Protein AF-A0A382VSC3-F1 (afdb_monomer)

Mean predicted aligned error: 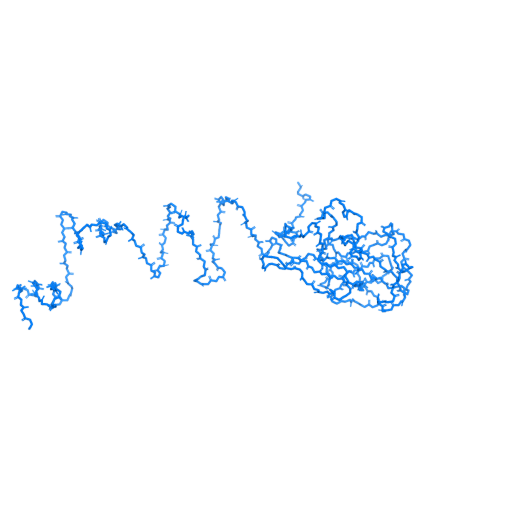9.74 Å

Sequence (283 aa):
TSTLDIQAAEVYTEANLIPTSSLPFSGSSQTGTTYSTVGSNVMKYWYRHRLTKHNIGHDVWFFLNPTGSADGITPQIIQSQQQTNFISNKYAVPSLATANTEDGTPGYNVKVFKSTATNSGSFDNDDVVSTTDYAFDYKTGILQFDQNAPSSNDIVYVTAVQYVGKTLDEGISFTGNTTLISVSSSMIPSADDAFDIGTSTKEWKDLFVDGTANIDTLSLTDAFTYNGVTFNTSGSTNEGLSITGSNFQLKATGSDNLFTLYNNSDEIVFQADDKVIVLGART

Secondary structure (DSSP, 8-state):
-------GGGSBSSGGGS-SSS-S--SGGGTT-EEEETTEEEEEEEEEEEPEEBTT-SSEEE-BSS---TT-B-TTS--TTB---BPPGGGS-GGGTT-BTTSSS--SB-EEEEES-S-GGG--STTBPPTTSEEEETTTTEEEESSSPPPTT-EEEEEEEEE-S-BTTT-----S--------S----SSTT---SSBTTB--S----SS----S----SS-EEETTEEE--SS-SS-S----SS-------SSS--EEEE-TTS-EEEEEETTEEEEEE--

Structure (mmCIF, N/CA/C/O backbone):
data_AF-A0A382VSC3-F1
#
_entry.id   AF-A0A382VSC3-F1
#
loop_
_atom_site.group_PDB
_atom_site.id
_atom_site.type_symbol
_atom_site.label_atom_id
_atom_site.label_alt_id
_atom_site.label_comp_id
_atom_site.label_asym_id
_atom_site.label_entity_id
_atom_site.label_seq_id
_atom_site.pdbx_PDB_ins_code
_atom_site.Cartn_x
_atom_site.Cartn_y
_atom_site.Cartn_z
_atom_site.occupancy
_atom_site.B_iso_or_equiv
_atom_site.auth_seq_id
_atom_site.auth_comp_id
_atom_site.auth_asym_id
_atom_site.auth_atom_id
_atom_site.pdbx_PDB_model_num
ATOM 1 N N . THR A 1 1 ? 4.662 -32.512 -2.744 1.00 61.75 1 THR A N 1
ATOM 2 C CA . THR A 1 1 ? 5.674 -31.553 -3.227 1.00 61.75 1 THR A CA 1
ATOM 3 C C . THR A 1 1 ? 4.978 -30.229 -3.452 1.00 61.75 1 THR A C 1
ATOM 5 O O . THR A 1 1 ? 4.156 -30.152 -4.355 1.00 61.75 1 THR A O 1
ATOM 8 N N . SER A 1 2 ? 5.201 -29.230 -2.593 1.00 63.84 2 SER A N 1
ATOM 9 C CA . SER A 1 2 ? 4.741 -27.873 -2.910 1.00 63.84 2 SER A CA 1
ATOM 10 C C . SER A 1 2 ? 5.659 -27.336 -4.000 1.00 63.84 2 SER A C 1
ATOM 12 O O . SER A 1 2 ? 6.863 -27.243 -3.786 1.00 63.84 2 SER A O 1
ATOM 14 N N . THR A 1 3 ? 5.118 -27.092 -5.187 1.00 77.62 3 THR A N 1
ATOM 15 C CA . THR A 1 3 ? 5.844 -26.489 -6.316 1.00 77.62 3 THR A CA 1
ATOM 16 C C . THR A 1 3 ? 5.571 -24.992 -6.431 1.00 77.62 3 THR A C 1
ATOM 18 O O . THR A 1 3 ? 6.078 -24.356 -7.346 1.00 77.62 3 THR A O 1
ATOM 21 N N . LEU A 1 4 ? 4.757 -24.439 -5.528 1.00 87.00 4 LEU A N 1
ATOM 22 C CA . LEU A 1 4 ? 4.378 -23.036 -5.510 1.00 87.00 4 LEU A CA 1
ATOM 23 C C . LEU A 1 4 ? 4.822 -22.434 -4.176 1.00 87.00 4 LEU A C 1
ATOM 25 O O . LEU A 1 4 ? 4.270 -22.769 -3.127 1.00 87.00 4 LEU A O 1
ATOM 29 N N . ASP A 1 5 ? 5.848 -21.594 -4.241 1.00 86.50 5 ASP A N 1
ATOM 30 C CA . ASP A 1 5 ? 6.251 -20.703 -3.158 1.00 86.50 5 ASP A CA 1
ATOM 31 C C . ASP A 1 5 ? 5.712 -19.307 -3.484 1.00 86.50 5 ASP A C 1
ATOM 33 O O . ASP A 1 5 ? 5.863 -18.836 -4.612 1.00 86.50 5 ASP A O 1
ATOM 37 N N . ILE A 1 6 ? 5.013 -18.695 -2.532 1.00 90.12 6 ILE A N 1
ATOM 38 C CA . ILE A 1 6 ? 4.485 -17.334 -2.648 1.00 90.12 6 ILE A CA 1
ATOM 39 C C . ILE A 1 6 ? 4.876 -16.621 -1.367 1.00 90.12 6 ILE A C 1
ATOM 41 O O . ILE A 1 6 ? 4.324 -16.898 -0.298 1.00 90.12 6 ILE A O 1
ATOM 45 N N . GLN A 1 7 ? 5.820 -15.694 -1.474 1.00 90.38 7 GLN A N 1
ATOM 46 C CA . GLN A 1 7 ? 6.285 -14.940 -0.320 1.00 90.38 7 GLN A CA 1
ATOM 47 C C . GLN A 1 7 ? 5.324 -13.784 -0.021 1.00 90.38 7 GLN A C 1
ATOM 49 O O . GLN A 1 7 ? 4.679 -13.238 -0.919 1.00 90.38 7 GLN A O 1
ATOM 54 N N . ALA A 1 8 ? 5.233 -13.367 1.244 1.00 92.38 8 ALA A N 1
ATOM 55 C CA . ALA A 1 8 ? 4.327 -12.291 1.654 1.00 92.38 8 ALA A CA 1
ATOM 56 C C . ALA A 1 8 ? 4.611 -10.965 0.915 1.00 92.38 8 ALA A C 1
ATOM 58 O O . ALA A 1 8 ? 3.683 -10.290 0.467 1.00 92.38 8 ALA A O 1
ATOM 59 N N . ALA A 1 9 ? 5.886 -10.655 0.666 1.00 90.50 9 ALA A N 1
ATOM 60 C CA . ALA A 1 9 ? 6.316 -9.490 -0.113 1.00 90.50 9 ALA A CA 1
ATOM 61 C C . ALA A 1 9 ? 5.894 -9.536 -1.601 1.00 90.50 9 ALA A C 1
ATOM 63 O O . ALA A 1 9 ? 6.076 -8.572 -2.347 1.00 90.50 9 ALA A O 1
ATOM 64 N N . GLU A 1 10 ? 5.342 -10.654 -2.077 1.00 90.25 10 GLU A N 1
ATOM 65 C CA . GLU A 1 10 ? 4.903 -10.821 -3.462 1.00 90.25 10 GLU A CA 1
ATOM 66 C C . GLU A 1 10 ? 3.391 -10.731 -3.646 1.00 90.25 10 GLU A C 1
ATOM 68 O O . GLU A 1 10 ? 2.925 -10.615 -4.783 1.00 90.25 10 GLU A O 1
ATOM 73 N N . VAL A 1 11 ? 2.636 -10.743 -2.548 1.00 93.25 11 VAL A N 1
ATOM 74 C CA . VAL A 1 11 ? 1.176 -10.684 -2.548 1.00 93.25 11 VAL A CA 1
ATOM 75 C C . VAL A 1 11 ? 0.738 -9.247 -2.314 1.00 93.25 11 VAL A C 1
ATOM 77 O O . VAL A 1 11 ? 0.925 -8.712 -1.229 1.00 93.25 11 VAL A O 1
ATOM 80 N N . TYR A 1 12 ? 0.138 -8.616 -3.320 1.00 94.00 12 TYR A N 1
ATOM 81 C CA . TYR A 1 12 ? -0.370 -7.247 -3.206 1.00 94.00 12 TYR A CA 1
ATOM 82 C C . TYR A 1 12 ? -1.692 -7.228 -2.437 1.00 94.00 12 TYR A C 1
ATOM 84 O O . TYR A 1 12 ? -2.654 -7.877 -2.851 1.00 94.00 12 TYR A O 1
ATOM 92 N N . THR A 1 13 ? -1.759 -6.462 -1.349 1.00 93.38 13 THR A N 1
ATOM 93 C CA . THR A 1 13 ? -2.971 -6.327 -0.520 1.00 93.38 13 THR A CA 1
ATOM 94 C C . THR A 1 13 ? -3.822 -5.117 -0.901 1.00 93.38 13 THR A C 1
ATOM 96 O O . THR A 1 13 ? -4.978 -5.037 -0.499 1.00 93.38 13 THR A O 1
ATOM 99 N N . GLU A 1 14 ? -3.293 -4.223 -1.742 1.00 93.44 14 GLU A N 1
ATOM 100 C CA . GLU A 1 14 ? -3.968 -3.007 -2.217 1.00 93.44 14 GLU A CA 1
ATOM 101 C C . GLU A 1 14 ? -4.104 -2.968 -3.752 1.00 93.44 14 GLU A C 1
ATOM 103 O O . GLU A 1 14 ? -4.328 -1.917 -4.352 1.00 93.44 14 GLU A O 1
ATOM 108 N N . ALA A 1 15 ? -4.008 -4.120 -4.428 1.00 92.69 15 ALA A N 1
ATOM 109 C CA . ALA A 1 15 ? -4.140 -4.199 -5.889 1.00 92.69 15 ALA A CA 1
ATOM 110 C C . ALA A 1 15 ? -5.506 -3.710 -6.407 1.00 92.69 15 ALA A C 1
ATOM 112 O O . ALA A 1 15 ? -5.609 -3.237 -7.536 1.00 92.69 15 ALA A O 1
ATOM 113 N N . ASN A 1 16 ? -6.555 -3.782 -5.583 1.00 91.25 16 ASN A N 1
ATOM 114 C CA . ASN A 1 16 ? -7.885 -3.252 -5.894 1.00 91.25 16 ASN A CA 1
ATOM 115 C C . ASN A 1 16 ? -7.919 -1.717 -6.012 1.00 91.25 16 ASN A C 1
ATOM 117 O O . ASN A 1 16 ? -8.916 -1.173 -6.481 1.00 91.25 16 ASN A O 1
ATOM 121 N N . LEU A 1 17 ? -6.868 -1.024 -5.567 1.00 93.69 17 LEU A N 1
ATOM 122 C CA . LEU A 1 17 ? -6.729 0.425 -5.683 1.00 93.69 17 LEU A CA 1
ATOM 123 C C . LEU A 1 17 ? -6.037 0.856 -6.989 1.00 93.69 17 LEU A C 1
ATOM 125 O O . LEU A 1 17 ? -5.931 2.054 -7.251 1.00 93.69 17 LEU A O 1
ATOM 129 N N . ILE A 1 18 ? -5.564 -0.091 -7.809 1.00 95.06 18 ILE A N 1
ATOM 130 C CA . ILE A 1 18 ? -4.979 0.190 -9.125 1.00 95.06 18 ILE A CA 1
ATOM 131 C C . ILE A 1 18 ? -6.108 0.639 -10.077 1.00 95.06 18 ILE A C 1
ATOM 133 O O . ILE A 1 18 ? -7.047 -0.130 -10.302 1.00 95.06 18 ILE A O 1
ATOM 137 N N . PRO A 1 19 ? -6.050 1.855 -10.658 1.00 95.38 19 PRO A N 1
ATOM 138 C CA . PRO A 1 19 ? -7.037 2.321 -11.625 1.00 95.38 19 PRO A CA 1
ATOM 139 C C . PRO A 1 19 ? -7.120 1.406 -12.847 1.00 95.38 19 PRO A C 1
ATOM 141 O O . PRO A 1 19 ? -6.125 1.127 -13.507 1.00 95.38 19 PRO A O 1
ATOM 144 N N . THR A 1 20 ? -8.328 0.980 -13.198 1.00 95.94 20 THR A N 1
ATOM 145 C CA . THR A 1 20 ? -8.536 0.107 -14.362 1.00 95.94 20 THR A CA 1
ATOM 146 C C . THR A 1 20 ? -8.702 0.892 -15.670 1.00 95.94 20 THR A C 1
ATOM 148 O O . THR A 1 20 ? -8.566 0.331 -16.757 1.00 95.94 20 THR A O 1
ATOM 151 N N . SER A 1 21 ? -8.975 2.198 -15.589 1.00 94.38 21 SER A N 1
ATOM 152 C CA . SER A 1 21 ? -9.138 3.129 -16.713 1.00 94.38 21 SER A CA 1
ATOM 153 C C . SER A 1 21 ? -8.781 4.557 -16.290 1.00 94.38 21 SER A C 1
ATOM 155 O O . SER A 1 21 ? -8.629 4.820 -15.098 1.00 94.38 21 SER A O 1
ATOM 157 N N . SER A 1 22 ? -8.701 5.489 -17.248 1.00 92.88 22 SER A N 1
ATOM 158 C CA . SER A 1 22 ? -8.369 6.902 -16.984 1.00 92.88 22 SER A CA 1
ATOM 159 C C . SER A 1 22 ? -7.067 7.049 -16.190 1.00 92.88 22 SER A C 1
ATOM 161 O O . SER A 1 22 ? -7.025 7.722 -15.159 1.00 92.88 22 SER A O 1
ATOM 163 N N . LEU A 1 23 ? -6.022 6.348 -16.641 1.00 92.44 23 LEU A N 1
ATOM 164 C CA . LEU A 1 23 ? -4.755 6.253 -15.923 1.00 92.44 23 LEU A CA 1
ATOM 165 C C . LEU A 1 23 ? -4.149 7.659 -15.726 1.00 92.44 23 LEU A C 1
ATOM 167 O O . LEU A 1 23 ? -4.204 8.488 -16.635 1.00 92.44 23 LEU A O 1
ATOM 171 N N . PRO A 1 24 ? -3.560 7.938 -14.550 1.00 89.19 24 PRO A N 1
ATOM 172 C CA . PRO A 1 24 ? -3.193 9.297 -14.145 1.00 89.19 24 PRO A CA 1
ATOM 173 C C . PRO A 1 24 ? -1.898 9.824 -14.786 1.00 89.19 24 PRO A C 1
ATOM 175 O O . PRO A 1 24 ? -1.552 10.989 -14.582 1.00 89.19 24 PRO A O 1
ATOM 178 N N . PHE A 1 25 ? -1.165 8.987 -15.528 1.00 88.56 25 PHE A N 1
ATOM 179 C CA . PHE A 1 25 ? 0.175 9.295 -16.023 1.00 88.56 25 PHE A CA 1
ATOM 180 C C . PHE A 1 25 ? 0.317 9.001 -17.512 1.00 88.56 25 PHE A C 1
ATOM 182 O O . PHE A 1 25 ? -0.104 7.939 -17.967 1.00 88.56 25 PHE A O 1
ATOM 189 N N . SER A 1 26 ? 0.944 9.922 -18.243 1.00 84.94 26 SER A N 1
ATOM 190 C CA . SER A 1 26 ? 1.272 9.749 -19.664 1.00 84.94 26 SER A CA 1
ATOM 191 C C . SER A 1 26 ? 2.417 10.644 -20.163 1.00 84.94 26 SER A C 1
ATOM 193 O O . SER A 1 26 ? 2.645 10.723 -21.368 1.00 84.94 26 SER A O 1
ATOM 195 N N . GLY A 1 27 ? 3.137 11.361 -19.286 1.00 90.56 27 GLY A N 1
ATOM 196 C CA . GLY A 1 27 ? 4.076 12.402 -19.726 1.00 90.56 27 GLY A CA 1
ATOM 197 C C . GLY A 1 27 ? 5.318 12.600 -18.860 1.00 90.56 27 GLY A C 1
ATOM 198 O O . GLY A 1 27 ? 5.372 12.231 -17.690 1.00 90.56 27 GLY A O 1
ATOM 199 N N . SER A 1 28 ? 6.335 13.231 -19.449 1.00 92.81 28 SER A N 1
ATOM 200 C CA . SER A 1 28 ? 7.673 13.402 -18.863 1.00 92.81 28 SER A CA 1
ATOM 201 C C . SER A 1 28 ? 7.708 14.159 -17.535 1.00 92.81 28 SER A C 1
ATOM 203 O O . SER A 1 28 ? 8.518 13.835 -16.667 1.00 92.81 28 SER A O 1
ATOM 205 N N . SER A 1 29 ? 6.802 15.119 -17.338 1.00 93.38 29 SER A N 1
ATOM 206 C CA . SER A 1 29 ? 6.687 15.899 -16.099 1.00 93.38 29 SER A CA 1
ATOM 207 C C . SER A 1 29 ? 6.262 15.070 -14.884 1.00 93.38 29 SER A C 1
ATOM 209 O O . SER A 1 29 ? 6.352 15.550 -13.758 1.00 93.38 29 SER A O 1
ATOM 211 N N . GLN A 1 30 ? 5.801 13.835 -15.098 1.00 93.81 30 GLN A N 1
ATOM 212 C CA . GLN A 1 30 ? 5.245 12.967 -14.063 1.00 93.81 30 GLN A CA 1
ATOM 213 C C . GLN A 1 30 ? 6.231 11.883 -13.611 1.00 93.81 30 GLN A C 1
ATOM 215 O O . GLN A 1 30 ? 5.882 11.037 -12.787 1.00 93.81 30 GLN A O 1
ATOM 220 N N . THR A 1 31 ? 7.457 11.859 -14.139 1.00 94.88 31 THR A N 1
ATOM 221 C CA . THR A 1 31 ? 8.443 10.849 -13.738 1.00 94.88 31 THR A CA 1
ATOM 222 C C . THR A 1 31 ? 8.723 10.910 -12.235 1.00 94.88 31 THR A C 1
ATOM 224 O O . THR A 1 31 ? 8.864 11.984 -11.653 1.00 94.88 31 THR A O 1
ATOM 227 N N . GLY A 1 32 ? 8.753 9.752 -11.584 1.00 93.19 32 GLY A N 1
ATOM 228 C CA . GLY A 1 32 ? 8.921 9.619 -10.142 1.00 93.19 32 GLY A CA 1
ATOM 229 C C . GLY A 1 32 ? 7.694 9.987 -9.304 1.00 93.19 32 GLY A C 1
ATOM 230 O O . GLY A 1 32 ? 7.748 9.791 -8.091 1.00 93.19 32 GLY A O 1
ATOM 231 N N . THR A 1 33 ? 6.605 10.482 -9.908 1.00 94.56 33 THR A N 1
ATOM 232 C CA . THR A 1 33 ? 5.374 10.808 -9.173 1.00 94.56 33 THR A CA 1
ATOM 233 C C . THR A 1 33 ? 4.624 9.551 -8.753 1.00 94.56 33 THR A C 1
ATOM 235 O O . THR A 1 33 ? 4.646 8.529 -9.446 1.00 94.56 33 THR A O 1
ATOM 238 N N . THR A 1 34 ? 3.954 9.650 -7.605 1.00 95.50 34 THR A N 1
ATOM 239 C CA . THR A 1 34 ? 3.155 8.574 -7.023 1.00 95.50 34 THR A CA 1
ATOM 240 C C . THR A 1 34 ? 1.675 8.928 -7.095 1.00 95.50 34 THR A C 1
ATOM 242 O O . THR A 1 34 ? 1.281 10.045 -6.767 1.00 95.50 34 THR A O 1
ATOM 245 N N . TYR A 1 35 ? 0.854 7.973 -7.523 1.00 94.06 35 TYR A N 1
ATOM 246 C CA . TYR A 1 35 ? -0.597 8.036 -7.434 1.00 94.06 35 TYR A CA 1
ATOM 247 C C . TYR A 1 35 ? -1.020 7.434 -6.103 1.00 94.06 35 TYR A C 1
ATOM 249 O O . TYR A 1 35 ? -0.653 6.293 -5.794 1.00 94.06 35 TYR A O 1
ATOM 257 N N . SER A 1 36 ? -1.816 8.191 -5.356 1.00 93.56 36 SER A N 1
ATOM 258 C CA . SER A 1 36 ? -2.309 7.797 -4.042 1.00 93.56 36 SER A CA 1
ATOM 259 C C . SER A 1 36 ? -3.829 7.877 -4.009 1.00 93.56 36 SER A C 1
ATOM 261 O O . SER A 1 36 ? -4.426 8.806 -4.553 1.00 93.56 36 SER A O 1
ATOM 263 N N . THR A 1 37 ? -4.466 6.911 -3.358 1.00 89.12 37 THR A N 1
ATOM 264 C CA . THR A 1 37 ? -5.917 6.881 -3.159 1.00 89.12 37 THR A CA 1
ATOM 265 C C . THR A 1 37 ? -6.232 6.294 -1.791 1.00 89.12 37 THR A C 1
ATOM 267 O O . THR A 1 37 ? -5.533 5.401 -1.320 1.00 89.12 37 THR A O 1
ATOM 270 N N . VAL A 1 38 ? -7.254 6.836 -1.122 1.00 82.62 38 VAL A N 1
ATOM 271 C CA . VAL A 1 38 ? -7.677 6.409 0.228 1.00 82.62 38 VAL A CA 1
ATOM 272 C C . VAL A 1 38 ? -6.515 6.412 1.247 1.00 82.62 38 VAL A C 1
ATOM 274 O O . VAL A 1 38 ? -6.431 5.567 2.127 1.00 82.62 38 VAL A O 1
ATOM 277 N N . GLY A 1 39 ? -5.582 7.363 1.119 1.00 82.50 39 GLY A N 1
ATOM 278 C CA . GLY A 1 39 ? -4.422 7.480 2.014 1.00 82.50 39 GLY A CA 1
ATOM 279 C C . GLY A 1 39 ? -3.265 6.507 1.740 1.00 82.50 39 GLY A C 1
ATOM 280 O O . GLY A 1 39 ? -2.242 6.616 2.410 1.00 82.50 39 GLY A O 1
ATOM 281 N N . SER A 1 40 ? -3.376 5.622 0.744 1.00 89.12 40 SER A N 1
ATOM 282 C CA . SER A 1 40 ? -2.303 4.703 0.336 1.00 89.12 40 SER A CA 1
ATOM 283 C C . SER A 1 40 ? -1.645 5.152 -0.966 1.00 89.12 40 SER A C 1
ATOM 285 O O . SER A 1 40 ? -2.318 5.567 -1.909 1.00 89.12 40 SER A O 1
ATOM 287 N N . ASN A 1 41 ? -0.317 5.052 -1.033 1.00 94.50 41 ASN A N 1
ATOM 288 C CA . ASN A 1 41 ? 0.450 5.160 -2.275 1.00 94.50 41 ASN A CA 1
ATOM 289 C C . ASN A 1 41 ? 0.289 3.857 -3.057 1.00 94.50 41 ASN A C 1
ATOM 291 O O . ASN A 1 41 ? 0.508 2.808 -2.479 1.00 94.50 41 ASN A O 1
ATOM 295 N N . VAL A 1 42 ? -0.068 3.893 -4.342 1.00 94.75 42 VAL A N 1
ATOM 296 C CA . VAL A 1 42 ? -0.397 2.662 -5.093 1.00 94.75 42 VAL A CA 1
ATOM 297 C C . VAL A 1 42 ? 0.503 2.462 -6.300 1.00 94.75 42 VAL A C 1
ATOM 299 O O . VAL A 1 42 ? 0.962 1.350 -6.557 1.00 94.75 42 VAL A O 1
ATOM 302 N N . MET A 1 43 ? 0.769 3.527 -7.056 1.00 95.81 43 MET A N 1
ATOM 303 C CA . MET A 1 43 ? 1.517 3.431 -8.309 1.00 95.81 43 MET A CA 1
ATOM 304 C C . MET A 1 43 ? 2.568 4.521 -8.411 1.00 95.81 43 MET A C 1
ATOM 306 O O . MET A 1 43 ? 2.283 5.659 -8.061 1.00 95.81 43 MET A O 1
ATOM 310 N N . LYS A 1 44 ? 3.734 4.212 -8.972 1.00 97.38 44 LYS A N 1
ATOM 311 C CA . LYS A 1 44 ? 4.784 5.174 -9.305 1.00 97.38 44 LYS A CA 1
ATOM 312 C C . LYS A 1 44 ? 5.069 5.154 -10.801 1.00 97.38 44 LYS A C 1
ATOM 314 O O . LYS A 1 44 ? 5.248 4.084 -11.380 1.00 97.38 44 LYS A O 1
ATOM 319 N N . TYR A 1 45 ? 5.117 6.325 -11.426 1.00 97.75 45 TYR A N 1
ATOM 320 C CA . TYR A 1 45 ? 5.394 6.447 -12.856 1.00 97.75 45 TYR A CA 1
ATOM 321 C C . TYR A 1 45 ? 6.881 6.635 -13.133 1.00 97.75 45 TYR A C 1
ATOM 323 O O . TYR A 1 45 ? 7.543 7.450 -12.492 1.00 97.75 45 TYR A O 1
ATOM 331 N N . TRP A 1 46 ? 7.398 5.925 -14.129 1.00 98.06 46 TRP A N 1
ATOM 332 C CA . TRP A 1 46 ? 8.762 6.069 -14.613 1.00 98.06 46 TRP A CA 1
ATOM 333 C C . TRP A 1 46 ? 8.723 6.454 -16.084 1.00 98.06 46 TRP A C 1
ATOM 335 O O . TRP A 1 46 ? 8.326 5.642 -16.913 1.00 98.06 46 TRP A O 1
ATOM 345 N N . TYR A 1 47 ? 9.129 7.681 -16.411 1.00 97.75 47 TYR A N 1
ATOM 346 C CA . TYR A 1 47 ? 9.206 8.142 -17.797 1.00 97.75 47 TYR A CA 1
ATOM 347 C C . TYR A 1 47 ? 10.591 7.892 -18.375 1.00 97.75 47 TYR A C 1
ATOM 349 O O . TYR A 1 47 ? 11.567 8.418 -17.831 1.00 97.75 47 TYR A O 1
ATOM 357 N N . ARG A 1 48 ? 10.654 7.140 -19.482 1.00 97.25 48 ARG A N 1
ATOM 358 C CA . ARG A 1 48 ? 11.859 6.831 -20.268 1.00 97.25 48 ARG A CA 1
ATOM 359 C C . ARG A 1 48 ? 13.068 6.648 -19.360 1.00 97.25 48 ARG A C 1
ATOM 361 O O . ARG A 1 48 ? 14.057 7.372 -19.463 1.00 97.25 48 ARG A O 1
ATOM 368 N N . HIS A 1 49 ? 12.943 5.726 -18.410 1.00 97.75 49 HIS A N 1
ATOM 369 C CA . HIS A 1 49 ? 13.971 5.435 -17.423 1.00 97.75 49 HIS A CA 1
ATOM 370 C C . HIS A 1 49 ? 15.088 4.630 -18.072 1.00 97.75 49 HIS A C 1
ATOM 372 O O . HIS A 1 49 ? 14.822 3.622 -18.727 1.00 97.75 49 HIS A O 1
ATOM 378 N N . ARG A 1 50 ? 16.337 5.067 -17.896 1.00 97.62 50 ARG A N 1
ATOM 379 C CA . ARG A 1 50 ? 17.503 4.398 -18.480 1.00 97.62 50 ARG A CA 1
ATOM 380 C C . ARG A 1 50 ? 17.756 3.067 -17.776 1.00 97.62 50 ARG A C 1
ATOM 382 O O . ARG A 1 50 ? 18.053 3.047 -16.578 1.00 97.62 50 ARG A O 1
ATOM 389 N N . LEU A 1 51 ? 17.706 1.972 -18.529 1.00 97.56 51 LEU A N 1
ATOM 390 C CA . LEU A 1 51 ? 18.036 0.644 -18.023 1.00 97.56 51 LEU A CA 1
ATOM 391 C C . LEU A 1 51 ? 19.551 0.412 -17.971 1.00 97.56 51 LEU A C 1
ATOM 393 O O . LEU A 1 51 ? 20.345 1.094 -18.622 1.00 97.56 51 LEU A O 1
ATOM 397 N N . THR A 1 52 ? 19.952 -0.588 -17.190 1.00 96.12 52 THR A N 1
ATOM 398 C CA . THR A 1 52 ? 21.348 -1.032 -17.067 1.00 96.12 52 THR A CA 1
ATOM 399 C C . THR A 1 52 ? 21.520 -2.353 -17.804 1.00 96.12 52 THR A C 1
ATOM 401 O O . THR A 1 52 ? 20.788 -3.290 -17.512 1.00 96.12 52 THR A O 1
ATOM 404 N N . LYS A 1 53 ? 22.461 -2.457 -18.744 1.00 94.50 53 LYS A N 1
ATOM 405 C CA . LYS A 1 53 ? 22.718 -3.723 -19.455 1.00 94.50 53 LYS A CA 1
ATOM 406 C C . LYS A 1 53 ? 23.407 -4.754 -18.563 1.00 94.50 53 LYS A C 1
ATOM 408 O O . LYS A 1 53 ? 24.056 -4.399 -17.577 1.00 94.50 53 LYS A O 1
ATOM 413 N N . HIS A 1 54 ? 23.330 -6.026 -18.936 1.00 92.62 54 HIS A N 1
ATOM 414 C CA . HIS A 1 54 ? 24.259 -7.022 -18.403 1.00 92.62 54 HIS A CA 1
ATOM 415 C C . HIS A 1 54 ? 25.676 -6.840 -18.969 1.00 92.62 54 HIS A C 1
ATOM 417 O O . HIS A 1 54 ? 25.868 -6.253 -20.031 1.00 92.62 54 HIS A O 1
ATOM 423 N N . ASN A 1 55 ? 26.685 -7.304 -18.238 1.00 91.62 55 ASN A N 1
ATOM 424 C CA . ASN A 1 55 ? 28.095 -7.045 -18.546 1.00 91.62 55 ASN A CA 1
ATOM 425 C C . ASN A 1 55 ? 28.709 -7.989 -19.596 1.00 91.62 55 ASN A C 1
ATOM 427 O O . ASN A 1 55 ? 29.840 -7.763 -20.021 1.00 91.62 55 ASN A O 1
ATOM 431 N N . ILE A 1 56 ? 27.999 -9.045 -20.002 1.00 89.19 56 ILE A N 1
ATOM 432 C CA . ILE A 1 56 ? 28.490 -10.058 -20.954 1.00 89.19 56 ILE A CA 1
ATOM 433 C C . ILE A 1 56 ? 27.699 -10.092 -22.272 1.00 89.19 56 ILE A C 1
ATOM 435 O O . ILE A 1 56 ? 27.929 -10.971 -23.098 1.00 89.19 56 ILE A O 1
ATOM 439 N N . GLY A 1 57 ? 26.806 -9.125 -22.501 1.00 88.88 57 GLY A N 1
ATOM 440 C CA . GLY A 1 57 ? 26.044 -8.984 -23.743 1.00 88.88 57 GLY A CA 1
ATOM 441 C C . GLY A 1 57 ? 25.156 -7.736 -23.753 1.00 88.88 57 GLY A C 1
ATOM 442 O O . GLY A 1 57 ? 25.356 -6.805 -22.968 1.00 88.88 57 GLY A O 1
ATOM 443 N N . HIS A 1 58 ? 24.187 -7.689 -24.669 1.00 90.38 58 HIS A N 1
ATOM 444 C CA . HIS A 1 58 ? 23.340 -6.504 -24.910 1.00 90.38 58 HIS A CA 1
ATOM 445 C C . HIS A 1 58 ? 21.845 -6.829 -25.045 1.00 90.38 58 HIS A C 1
ATOM 447 O O . HIS A 1 58 ? 21.035 -5.951 -25.318 1.00 90.38 58 HIS A O 1
ATOM 453 N N . ASP A 1 59 ? 21.478 -8.084 -24.832 1.00 94.50 59 ASP A N 1
ATOM 454 C CA . ASP A 1 59 ? 20.136 -8.653 -24.927 1.00 94.50 59 ASP A CA 1
ATOM 455 C C . ASP A 1 59 ? 19.346 -8.573 -23.613 1.00 94.50 59 ASP A C 1
ATOM 457 O O . ASP A 1 59 ? 18.123 -8.544 -23.653 1.00 94.50 59 ASP A O 1
ATOM 461 N N . VAL A 1 60 ? 20.009 -8.464 -22.456 1.00 95.06 60 VAL A N 1
ATOM 462 C CA . VAL A 1 60 ? 19.346 -8.379 -21.142 1.00 95.06 60 VAL A CA 1
ATOM 463 C C . VAL A 1 60 ? 19.638 -7.049 -20.453 1.00 95.06 60 VAL A C 1
ATOM 465 O O . VAL A 1 60 ? 20.792 -6.616 -20.351 1.00 95.06 60 VAL A O 1
ATOM 468 N N . TRP A 1 61 ? 18.579 -6.417 -19.945 1.00 96.81 61 TRP A N 1
ATOM 469 C CA . TRP A 1 61 ? 18.609 -5.113 -19.292 1.00 96.81 61 TRP A CA 1
ATOM 470 C C . TRP A 1 61 ? 17.803 -5.118 -17.992 1.00 96.81 61 TRP A C 1
ATOM 472 O O . TRP A 1 61 ? 16.741 -5.726 -17.896 1.00 96.81 61 TRP A O 1
ATOM 482 N N . PHE A 1 62 ? 18.297 -4.391 -16.994 1.00 96.62 62 PHE A N 1
ATOM 483 C CA . PHE A 1 62 ? 17.749 -4.339 -15.644 1.00 96.62 62 PHE A CA 1
ATOM 484 C C . PHE A 1 62 ? 17.224 -2.943 -15.321 1.00 96.62 62 PHE A C 1
ATOM 486 O O . PHE A 1 62 ? 17.912 -1.933 -15.533 1.00 96.62 62 PHE A O 1
ATOM 493 N N . PHE A 1 63 ? 16.027 -2.887 -14.743 1.00 97.69 63 PHE A N 1
ATOM 494 C CA . PHE A 1 63 ? 15.447 -1.665 -14.204 1.00 97.69 63 PHE A CA 1
ATOM 495 C C . PHE A 1 63 ? 16.050 -1.347 -12.833 1.00 97.69 63 PHE A C 1
ATOM 497 O O . PHE A 1 63 ? 15.511 -1.713 -11.794 1.00 97.69 63 PHE A O 1
ATOM 504 N N . LEU A 1 64 ? 17.195 -0.665 -12.819 1.00 96.88 64 LEU A N 1
ATOM 505 C CA . LEU A 1 64 ? 17.849 -0.219 -11.586 1.00 96.88 64 LEU A CA 1
ATOM 506 C C . LEU A 1 64 ? 17.517 1.242 -11.298 1.00 96.88 64 LEU A C 1
ATOM 508 O O . LEU A 1 64 ? 17.528 2.067 -12.212 1.00 96.88 64 LEU A O 1
ATOM 512 N N . ASN A 1 65 ? 17.281 1.577 -10.034 1.00 96.31 65 ASN A N 1
ATOM 513 C CA . ASN A 1 65 ? 17.223 2.960 -9.578 1.00 96.31 65 ASN A CA 1
ATOM 514 C C . ASN A 1 65 ? 18.080 3.131 -8.306 1.00 96.31 65 ASN A C 1
ATOM 516 O O . ASN A 1 65 ? 17.709 2.578 -7.268 1.00 96.31 65 ASN A O 1
ATOM 520 N N . PRO A 1 66 ? 19.184 3.904 -8.355 1.00 95.75 66 PRO A N 1
ATOM 521 C CA . PRO A 1 66 ? 19.695 4.649 -9.516 1.00 95.75 66 PRO A CA 1
ATOM 522 C C . PRO A 1 66 ? 20.160 3.737 -10.671 1.00 95.75 66 PRO A C 1
ATOM 524 O O . PRO A 1 66 ? 20.441 2.558 -10.463 1.00 95.75 66 PRO A O 1
ATOM 527 N N . THR A 1 67 ? 20.223 4.273 -11.899 1.00 94.88 67 THR A N 1
ATOM 528 C CA . THR A 1 67 ? 20.769 3.543 -13.060 1.00 94.88 67 THR A CA 1
ATOM 529 C C . THR A 1 67 ? 22.226 3.149 -12.798 1.00 94.88 67 THR A C 1
ATOM 531 O O . THR A 1 67 ? 23.017 3.962 -12.320 1.00 94.88 67 THR A O 1
ATOM 534 N N . GLY A 1 68 ? 22.584 1.908 -13.133 1.00 92.06 68 GLY A N 1
ATOM 535 C CA . GLY A 1 68 ? 23.925 1.365 -12.940 1.00 92.06 68 GLY A CA 1
ATOM 536 C C . GLY A 1 68 ? 24.954 1.823 -13.980 1.00 92.06 68 GLY A C 1
ATOM 537 O O . GLY A 1 68 ? 24.704 2.690 -14.821 1.00 92.06 68 GLY A O 1
ATOM 538 N N . SER A 1 69 ? 26.144 1.216 -13.910 1.00 91.81 69 SER A N 1
ATOM 539 C CA . SER A 1 69 ? 27.277 1.541 -14.788 1.00 91.81 69 SER A CA 1
ATOM 540 C C . SER A 1 69 ? 26.966 1.309 -16.271 1.00 91.81 69 SER A C 1
ATOM 542 O O . SER A 1 69 ? 26.234 0.390 -16.640 1.00 91.81 69 SER A O 1
ATOM 544 N N . ALA A 1 70 ? 27.606 2.101 -17.137 1.00 90.06 70 ALA A N 1
ATOM 545 C CA . ALA A 1 70 ? 27.599 1.886 -18.582 1.00 90.06 70 ALA A CA 1
ATOM 546 C C . ALA A 1 70 ? 28.323 0.593 -19.004 1.00 90.06 70 ALA A C 1
ATOM 548 O O . ALA A 1 70 ? 28.079 0.111 -20.107 1.00 90.06 70 ALA A O 1
ATOM 549 N N . ASP A 1 71 ? 29.158 0.013 -18.140 1.00 91.81 71 ASP A N 1
ATOM 550 C CA . ASP A 1 71 ? 29.792 -1.295 -18.370 1.00 91.81 71 ASP A CA 1
ATOM 551 C C . ASP A 1 71 ? 28.834 -2.470 -18.108 1.00 91.81 71 ASP A C 1
ATOM 553 O O . ASP A 1 71 ? 29.109 -3.605 -18.491 1.00 91.81 71 ASP A O 1
ATOM 557 N N . GLY A 1 72 ? 27.678 -2.193 -17.501 1.00 91.75 72 GLY A N 1
ATOM 558 C CA . GLY A 1 72 ? 26.686 -3.188 -17.127 1.00 91.75 72 GLY A CA 1
ATOM 559 C C . GLY A 1 72 ? 26.976 -3.894 -15.803 1.00 91.75 72 GLY A C 1
ATOM 560 O O . GLY A 1 72 ? 27.891 -3.536 -15.061 1.00 91.75 72 GLY A O 1
ATOM 561 N N . ILE A 1 73 ? 26.147 -4.889 -15.490 1.00 91.75 73 ILE A N 1
ATOM 562 C CA . ILE A 1 73 ? 26.193 -5.668 -14.242 1.00 91.75 73 ILE A CA 1
ATOM 563 C C . ILE A 1 73 ? 26.111 -7.176 -14.500 1.00 91.75 73 ILE A C 1
ATOM 565 O O . ILE A 1 73 ? 25.690 -7.607 -15.572 1.00 91.75 73 ILE A O 1
ATOM 569 N N . THR A 1 74 ? 26.494 -7.991 -13.516 1.00 87.50 74 THR A N 1
ATOM 570 C CA . THR A 1 74 ? 26.375 -9.450 -13.616 1.00 87.50 74 THR A CA 1
ATOM 571 C C . THR A 1 74 ? 24.924 -9.914 -13.397 1.00 87.50 74 THR A C 1
ATOM 573 O O . THR A 1 74 ? 24.253 -9.424 -12.489 1.00 87.50 74 THR A O 1
ATOM 576 N N . PRO A 1 75 ? 24.425 -10.895 -14.173 1.00 74.75 75 PRO A N 1
ATOM 577 C CA . PRO A 1 75 ? 23.008 -11.285 -14.169 1.00 74.75 75 PRO A CA 1
ATOM 578 C C . PRO A 1 75 ? 22.579 -12.254 -13.043 1.00 74.75 75 PRO A C 1
ATOM 580 O O . PRO A 1 75 ? 21.453 -12.735 -13.055 1.00 74.75 75 PRO A O 1
ATOM 583 N N . GLN A 1 76 ? 23.448 -12.604 -12.086 1.00 68.12 76 GLN A N 1
ATOM 584 C CA . GLN A 1 76 ? 23.234 -13.788 -11.230 1.00 68.12 76 GLN A CA 1
ATOM 585 C C . GLN A 1 76 ? 22.236 -13.624 -10.070 1.00 68.12 76 GLN A C 1
ATOM 587 O O . GLN A 1 76 ? 21.739 -14.633 -9.577 1.00 68.12 76 GLN A O 1
ATOM 592 N N . ILE A 1 77 ? 21.956 -12.404 -9.600 1.00 75.31 77 ILE A N 1
ATOM 593 C CA . ILE A 1 77 ? 21.040 -12.146 -8.470 1.00 75.31 77 ILE A CA 1
ATOM 594 C C . ILE A 1 77 ? 20.275 -10.844 -8.747 1.00 75.31 77 ILE A C 1
ATOM 596 O O . ILE A 1 77 ? 20.837 -9.928 -9.355 1.00 75.31 77 ILE A O 1
ATOM 600 N N . ILE A 1 78 ? 19.018 -10.745 -8.289 1.00 76.00 78 ILE A N 1
ATOM 601 C CA . ILE A 1 78 ? 18.290 -9.466 -8.234 1.00 76.00 78 ILE A CA 1
ATOM 602 C C . ILE A 1 78 ? 19.140 -8.468 -7.448 1.00 76.00 78 ILE A C 1
ATOM 604 O O . ILE A 1 78 ? 19.514 -8.709 -6.300 1.00 76.00 78 ILE A O 1
ATOM 608 N N . GLN A 1 79 ? 19.469 -7.348 -8.078 1.00 85.50 79 GLN A N 1
ATOM 609 C CA . GLN A 1 79 ? 20.315 -6.344 -7.444 1.00 85.50 79 GLN A CA 1
ATOM 610 C C . GLN A 1 79 ? 19.528 -5.584 -6.378 1.00 85.50 79 GLN A C 1
ATOM 612 O O . GLN A 1 79 ? 18.340 -5.331 -6.542 1.00 85.50 79 GLN A O 1
ATOM 617 N N . SER A 1 80 ? 20.199 -5.115 -5.327 1.00 86.38 80 SER A N 1
ATOM 618 C CA . SER A 1 80 ? 19.551 -4.308 -4.278 1.00 86.38 80 SER A CA 1
ATOM 619 C C . SER A 1 80 ? 18.885 -3.029 -4.804 1.00 86.38 80 SER A C 1
ATOM 621 O O . SER A 1 80 ? 17.939 -2.531 -4.207 1.00 86.38 80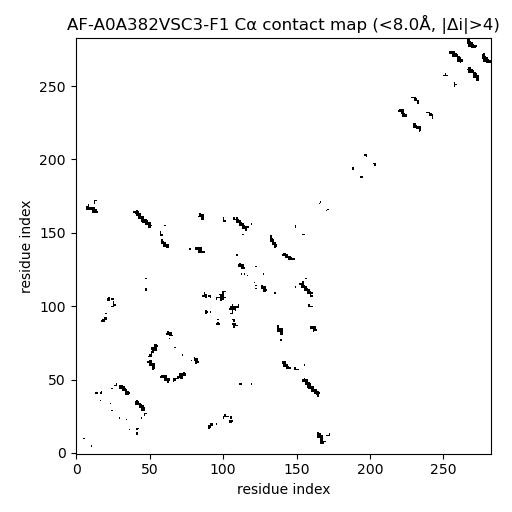 SER A O 1
ATOM 623 N N . GLN A 1 81 ? 19.375 -2.498 -5.927 1.00 91.94 81 GLN A N 1
ATOM 624 C CA . GLN A 1 81 ? 18.851 -1.299 -6.594 1.00 91.94 81 GLN A CA 1
ATOM 625 C C . GLN A 1 81 ? 17.789 -1.622 -7.655 1.00 91.94 81 GLN A C 1
ATOM 627 O O . GLN A 1 81 ? 17.205 -0.707 -8.246 1.00 91.94 81 GLN A O 1
ATOM 632 N N . GLN A 1 82 ? 17.555 -2.905 -7.935 1.00 94.94 82 GLN A N 1
ATOM 633 C CA . GLN A 1 82 ? 16.598 -3.336 -8.939 1.00 94.94 82 GLN A CA 1
ATOM 634 C C . GLN A 1 82 ? 15.186 -3.048 -8.454 1.00 94.94 82 GLN A C 1
ATOM 636 O O . GLN A 1 82 ? 14.763 -3.484 -7.386 1.00 94.94 82 GLN A O 1
ATOM 641 N N . GLN A 1 83 ? 14.470 -2.275 -9.254 1.00 96.44 83 GLN A N 1
ATOM 642 C CA . GLN A 1 83 ? 13.060 -2.029 -9.047 1.00 96.44 83 GLN A CA 1
ATOM 643 C C . GLN A 1 83 ? 12.291 -3.246 -9.550 1.00 96.44 83 GLN A C 1
ATOM 645 O O . GLN A 1 83 ? 12.594 -3.797 -10.607 1.00 96.44 83 GLN A O 1
ATOM 650 N N . THR A 1 84 ? 11.303 -3.665 -8.775 1.00 95.06 84 THR A N 1
ATOM 651 C CA . THR A 1 84 ? 10.448 -4.822 -9.047 1.00 95.06 84 THR A CA 1
ATOM 652 C C . THR A 1 84 ? 8.985 -4.393 -8.975 1.00 95.06 84 THR A C 1
ATOM 654 O O . THR A 1 84 ? 8.690 -3.228 -8.689 1.00 95.06 84 THR A O 1
ATOM 657 N N . ASN A 1 85 ? 8.063 -5.334 -9.198 1.00 95.50 85 ASN A N 1
ATOM 658 C CA . ASN A 1 85 ? 6.626 -5.127 -9.011 1.00 95.50 85 ASN A CA 1
ATOM 659 C C . ASN A 1 85 ? 6.022 -4.074 -9.958 1.00 95.50 85 ASN A C 1
ATOM 661 O O . ASN A 1 85 ? 5.359 -3.143 -9.526 1.00 95.50 85 ASN A O 1
ATOM 665 N N . PHE A 1 86 ? 6.225 -4.203 -11.264 1.00 97.81 86 PHE A N 1
ATOM 666 C CA . PHE A 1 86 ? 5.572 -3.364 -12.267 1.00 97.81 86 PHE A CA 1
ATOM 667 C C . PHE A 1 86 ? 4.134 -3.807 -12.558 1.00 97.81 86 PHE A C 1
ATOM 669 O O . PHE A 1 86 ? 3.773 -4.983 -12.489 1.00 97.81 86 PHE A O 1
ATOM 676 N N . ILE A 1 87 ? 3.296 -2.834 -12.906 1.00 97.19 87 ILE A N 1
ATOM 677 C CA . ILE A 1 87 ? 1.883 -3.029 -13.227 1.00 97.19 87 ILE A CA 1
ATOM 678 C C . ILE A 1 87 ? 1.769 -3.323 -14.717 1.00 97.19 87 ILE A C 1
ATOM 680 O O . ILE A 1 87 ? 2.223 -2.530 -15.536 1.00 97.19 87 ILE A O 1
ATOM 684 N N . SER A 1 88 ? 1.151 -4.453 -15.060 1.00 95.69 88 SER A N 1
ATOM 685 C CA . SER A 1 88 ? 0.864 -4.827 -16.446 1.00 95.69 88 SER A CA 1
ATOM 686 C C . SER A 1 88 ? -0.580 -4.518 -16.841 1.00 95.69 88 SER A C 1
ATOM 688 O O . SER A 1 88 ? -1.437 -4.219 -16.005 1.00 95.69 88 SER A O 1
ATOM 690 N N . ASN A 1 89 ? -0.875 -4.640 -18.136 1.00 93.06 89 ASN A N 1
ATOM 691 C CA . ASN A 1 89 ? -2.207 -4.430 -18.710 1.00 93.06 89 ASN A CA 1
ATOM 692 C C . ASN A 1 89 ? -3.301 -5.351 -18.141 1.00 93.06 89 ASN A C 1
ATOM 694 O O . ASN A 1 89 ? -4.476 -5.057 -18.337 1.00 93.06 89 ASN A O 1
ATOM 698 N N . LYS A 1 90 ? -2.956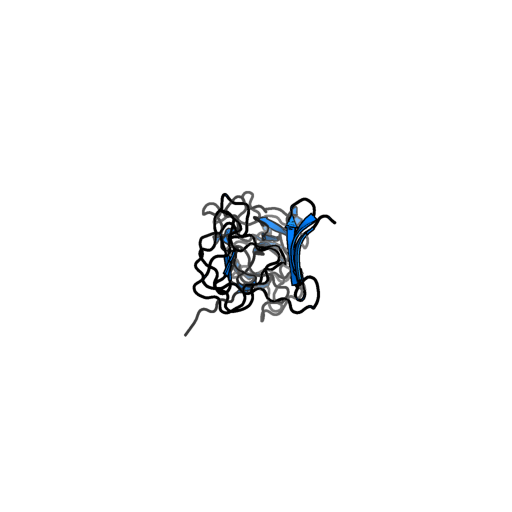 -6.400 -17.380 1.00 93.94 90 LYS A N 1
ATOM 699 C CA . LYS A 1 90 ? -3.935 -7.272 -16.706 1.00 93.94 90 LYS A CA 1
ATOM 700 C C . LYS A 1 90 ? -4.850 -6.526 -15.727 1.00 93.94 90 LYS A C 1
ATOM 702 O O . LYS A 1 90 ? -5.923 -7.024 -15.410 1.00 93.94 90 LYS A O 1
ATOM 707 N N . TYR A 1 91 ? -4.406 -5.374 -15.223 1.00 94.75 91 TYR A N 1
ATOM 708 C CA . TYR A 1 91 ? -5.190 -4.532 -14.318 1.00 94.75 91 TYR A CA 1
ATOM 709 C C . TYR A 1 91 ? -6.051 -3.498 -15.054 1.00 94.75 91 TYR A C 1
ATOM 711 O O . TYR A 1 91 ? -6.849 -2.818 -14.419 1.00 94.75 91 TYR A O 1
ATOM 719 N N . ALA A 1 92 ? -5.911 -3.359 -16.374 1.00 95.75 92 ALA A N 1
ATOM 720 C CA . ALA A 1 92 ? -6.685 -2.409 -17.159 1.00 95.75 92 ALA A CA 1
ATOM 721 C C . ALA A 1 92 ? -7.981 -3.029 -17.707 1.00 95.75 92 ALA A C 1
ATOM 723 O O . ALA A 1 92 ? -8.116 -4.246 -17.845 1.00 95.75 92 ALA A O 1
ATOM 724 N N . VAL A 1 93 ? -8.939 -2.174 -18.067 1.00 97.00 93 VAL A N 1
ATOM 725 C CA . VAL A 1 93 ? -10.132 -2.587 -18.817 1.00 97.00 93 VAL A CA 1
ATOM 726 C C . VAL A 1 93 ? -9.759 -3.109 -20.216 1.00 97.00 93 VAL A C 1
ATOM 728 O O . VAL A 1 93 ? -8.766 -2.657 -20.795 1.00 97.00 93 VAL A O 1
ATOM 731 N N . PRO A 1 94 ? -10.575 -3.994 -20.828 1.00 96.38 94 PRO A N 1
ATOM 732 C CA . PRO A 1 94 ? -10.248 -4.611 -22.118 1.00 96.38 94 PRO A CA 1
ATOM 733 C C . PRO A 1 94 ? -9.959 -3.626 -23.260 1.00 96.38 94 PRO A C 1
ATOM 735 O O . PRO A 1 94 ? -9.150 -3.925 -24.134 1.00 96.38 94 PRO A O 1
ATOM 738 N N . SER A 1 95 ? -10.572 -2.437 -23.256 1.00 95.75 95 SER A N 1
ATOM 739 C CA . SER A 1 95 ? -10.335 -1.412 -24.284 1.00 95.75 95 SER A CA 1
ATOM 740 C C . SER A 1 95 ? -8.916 -0.831 -24.269 1.00 95.75 95 SER A C 1
ATOM 742 O O . SER A 1 95 ? -8.532 -0.172 -25.228 1.00 95.75 95 SER A O 1
ATOM 744 N N . LEU A 1 96 ? -8.140 -1.065 -23.206 1.00 95.75 96 LEU A N 1
ATOM 745 C CA . LEU A 1 96 ? -6.750 -0.621 -23.062 1.00 95.75 96 LEU A CA 1
ATOM 746 C C . LEU A 1 96 ? -5.740 -1.762 -23.256 1.00 95.75 96 LEU A C 1
ATOM 748 O O . LEU A 1 96 ? -4.556 -1.578 -22.985 1.00 95.75 96 LEU A O 1
ATOM 752 N N . ALA A 1 97 ? -6.174 -2.938 -23.728 1.00 91.94 97 ALA A N 1
ATOM 753 C CA . ALA A 1 97 ? -5.332 -4.135 -23.804 1.00 91.94 97 ALA A CA 1
ATOM 754 C C . ALA A 1 97 ? -4.013 -3.924 -24.573 1.00 91.94 97 ALA A C 1
ATOM 756 O O . ALA A 1 97 ? -2.989 -4.491 -24.187 1.00 91.94 97 ALA A O 1
ATOM 757 N N . THR A 1 98 ? -4.027 -3.093 -25.621 1.00 92.94 98 THR A N 1
ATOM 758 C CA . THR A 1 98 ? -2.858 -2.772 -26.458 1.00 92.94 98 THR A CA 1
ATOM 759 C C . THR A 1 98 ? -2.255 -1.397 -26.174 1.00 92.94 98 THR A C 1
ATOM 761 O O . THR A 1 98 ? -1.232 -1.063 -26.764 1.00 92.94 98 THR A O 1
ATOM 764 N N . ALA A 1 99 ? -2.862 -0.595 -25.295 1.00 95.81 99 ALA A N 1
ATOM 765 C CA . ALA A 1 99 ? -2.385 0.751 -25.001 1.00 95.81 99 ALA A CA 1
ATOM 766 C C . ALA A 1 99 ? -1.097 0.693 -24.168 1.00 95.81 99 ALA A C 1
ATOM 768 O O . ALA A 1 99 ? -0.997 -0.088 -23.213 1.00 95.81 99 ALA A O 1
ATOM 769 N N . ASN A 1 100 ? -0.109 1.506 -24.530 1.00 95.50 100 ASN A N 1
ATOM 770 C CA . ASN A 1 100 ? 1.140 1.645 -23.787 1.00 95.50 100 ASN A CA 1
ATOM 771 C C . ASN A 1 100 ? 1.127 2.872 -22.866 1.00 95.50 100 ASN A C 1
ATOM 773 O O . ASN A 1 100 ? 0.214 3.698 -22.893 1.00 95.50 100 ASN A O 1
ATOM 777 N N . THR A 1 101 ? 2.146 2.967 -22.021 1.00 95.38 101 THR A N 1
ATOM 778 C CA . THR A 1 101 ? 2.282 3.983 -20.973 1.00 95.38 101 THR A CA 1
ATOM 779 C C . THR A 1 101 ? 2.423 5.424 -21.469 1.00 95.38 101 THR A C 1
ATOM 781 O O . THR A 1 101 ? 2.154 6.336 -20.693 1.00 95.38 101 THR A O 1
ATOM 784 N N . GLU A 1 102 ? 2.806 5.660 -22.729 1.00 95.50 102 GLU A N 1
ATOM 785 C CA . GLU A 1 102 ? 2.910 7.009 -23.318 1.00 95.50 102 GLU A CA 1
ATOM 786 C C . GLU A 1 102 ? 1.818 7.314 -24.360 1.00 95.50 102 GLU A C 1
ATOM 788 O O . GLU A 1 102 ? 1.889 8.344 -25.034 1.00 95.50 102 GLU A O 1
ATOM 793 N N . ASP A 1 103 ? 0.822 6.442 -24.539 1.00 95.00 103 ASP A N 1
ATOM 794 C CA . ASP A 1 103 ? -0.279 6.716 -25.468 1.00 95.00 103 ASP A CA 1
ATOM 795 C C . ASP A 1 103 ? -1.161 7.873 -24.977 1.00 95.00 103 ASP A C 1
ATOM 797 O O . ASP A 1 103 ? -1.302 8.122 -23.779 1.00 95.00 103 ASP A O 1
ATOM 801 N N . GLY A 1 104 ? -1.828 8.559 -25.915 1.00 92.81 104 GLY A N 1
ATOM 802 C CA . GLY A 1 104 ? -2.757 9.649 -25.582 1.00 92.81 104 GLY A CA 1
ATOM 803 C C . GLY A 1 104 ? -3.928 9.198 -24.699 1.00 92.81 104 GLY A C 1
ATOM 804 O O . GLY A 1 104 ? -4.431 9.973 -23.892 1.00 92.81 104 GLY A O 1
ATOM 805 N N . THR A 1 105 ? -4.341 7.933 -24.827 1.00 95.19 105 THR A N 1
ATOM 806 C CA . THR A 1 105 ? -5.118 7.222 -23.803 1.00 95.19 105 THR A CA 1
ATOM 807 C C . THR A 1 105 ? -4.208 6.147 -23.205 1.00 95.19 105 THR A C 1
ATOM 809 O O . THR A 1 105 ? -4.077 5.080 -23.807 1.00 95.19 105 THR A O 1
ATOM 812 N N . PRO A 1 106 ? -3.540 6.427 -22.074 1.00 95.31 106 PRO A N 1
ATOM 813 C CA . PRO A 1 106 ? -2.476 5.572 -21.560 1.00 95.31 106 PRO A CA 1
ATOM 814 C C . PRO A 1 106 ? -2.990 4.210 -21.080 1.00 95.31 106 PRO A C 1
ATOM 816 O O . PRO A 1 106 ? -4.080 4.095 -20.511 1.00 95.31 106 PRO A O 1
ATOM 819 N N . GLY A 1 107 ? -2.160 3.184 -21.274 1.00 96.12 107 GLY A N 1
ATOM 820 C CA . GLY A 1 107 ? -2.303 1.841 -20.710 1.00 96.12 107 GLY A CA 1
ATOM 821 C C . GLY A 1 107 ? -1.076 1.423 -19.892 1.00 96.12 107 GLY A C 1
ATOM 822 O O . GLY A 1 107 ? -0.173 2.217 -19.643 1.00 96.12 107 GLY A O 1
ATOM 823 N N . TYR A 1 108 ? -1.030 0.158 -19.468 1.00 97.06 108 TYR A N 1
ATOM 824 C CA . TYR A 1 108 ? 0.072 -0.381 -18.653 1.00 97.06 108 TYR A CA 1
ATOM 825 C C . TYR A 1 108 ? 1.115 -1.180 -19.456 1.00 97.06 108 TYR A C 1
ATOM 827 O O . TYR A 1 108 ? 2.070 -1.708 -18.878 1.00 97.06 108 TYR A O 1
ATOM 835 N N . ASN A 1 109 ? 0.969 -1.299 -20.782 1.00 97.06 109 ASN A N 1
ATOM 836 C CA . ASN A 1 109 ? 2.039 -1.894 -21.585 1.00 97.06 109 ASN A CA 1
ATOM 837 C C . ASN A 1 109 ? 3.264 -0.975 -21.556 1.00 97.06 109 ASN A C 1
ATOM 839 O O . ASN A 1 109 ? 3.138 0.230 -21.773 1.00 97.06 109 ASN A O 1
ATOM 843 N N . VAL A 1 110 ? 4.445 -1.524 -21.275 1.00 98.00 110 VAL A N 1
ATOM 844 C CA . VAL A 1 110 ? 5.667 -0.713 -21.274 1.00 98.00 110 VAL A CA 1
ATOM 845 C C . VAL A 1 110 ? 5.963 -0.197 -22.679 1.00 98.00 110 VAL A C 1
ATOM 847 O O . VAL A 1 110 ? 5.728 -0.903 -23.661 1.00 98.00 110 VAL A O 1
ATOM 850 N N . LYS A 1 111 ? 6.513 1.015 -22.771 1.00 97.50 111 LYS A N 1
ATOM 851 C CA . LYS A 1 111 ? 7.073 1.548 -24.015 1.00 97.50 111 LYS A CA 1
ATOM 852 C C . LYS A 1 111 ? 8.588 1.551 -23.917 1.00 97.50 111 LYS A C 1
ATOM 854 O O . LYS A 1 111 ? 9.140 2.118 -22.973 1.00 97.50 111 LYS A O 1
ATOM 859 N N . VAL A 1 112 ? 9.240 0.895 -24.869 1.00 98.56 112 VAL A N 1
ATOM 860 C CA . VAL A 1 112 ? 10.691 0.700 -24.883 1.00 98.56 112 VAL A CA 1
ATOM 861 C C . VAL A 1 112 ? 11.293 1.514 -26.018 1.00 98.56 112 VAL A C 1
ATOM 863 O O . VAL A 1 112 ? 10.781 1.509 -27.135 1.00 98.56 112 VAL A O 1
ATOM 866 N N . PHE A 1 113 ? 12.392 2.195 -25.722 1.00 98.56 113 PHE A N 1
ATOM 867 C CA . PHE A 1 113 ? 13.197 2.922 -26.691 1.00 98.56 113 PHE A CA 1
ATOM 868 C C . PHE A 1 113 ? 14.624 2.390 -26.667 1.00 98.56 113 PHE A C 1
ATOM 870 O O . PHE A 1 113 ? 15.129 2.021 -25.602 1.00 98.56 113 PHE A O 1
ATOM 877 N N . LYS A 1 114 ? 15.293 2.404 -27.816 1.00 97.50 114 LYS A N 1
ATOM 878 C CA . LYS A 1 114 ? 16.742 2.240 -27.909 1.00 97.50 114 LYS A CA 1
ATOM 879 C C . LYS A 1 114 ? 17.316 3.395 -28.712 1.00 97.50 114 LYS A C 1
ATOM 881 O O . LYS A 1 114 ? 16.791 3.731 -29.764 1.00 97.50 114 LYS A O 1
ATOM 886 N N . SER A 1 115 ? 18.374 4.007 -28.200 1.00 96.75 115 SER A N 1
ATOM 887 C CA . SER A 1 115 ? 19.020 5.134 -28.865 1.00 96.75 115 SER A CA 1
ATOM 888 C C . SER A 1 115 ? 20.475 5.242 -28.443 1.00 96.75 115 SER A C 1
ATOM 890 O O . SER A 1 115 ? 20.841 4.859 -27.331 1.00 96.75 115 SER A O 1
ATOM 892 N N . THR A 1 116 ? 21.311 5.836 -29.287 1.00 95.44 116 THR A N 1
ATOM 893 C CA . THR A 1 116 ? 22.661 6.257 -28.885 1.00 95.44 116 THR A CA 1
ATOM 894 C C . THR A 1 116 ? 22.646 7.599 -28.145 1.00 95.44 116 THR A C 1
ATOM 896 O O . THR A 1 116 ? 23.653 8.000 -27.561 1.00 95.44 116 THR A O 1
ATOM 899 N N . ALA A 1 117 ? 21.527 8.334 -28.196 1.00 94.25 117 ALA A N 1
ATOM 900 C CA . ALA A 1 117 ? 21.371 9.613 -27.517 1.00 94.25 117 ALA A CA 1
ATOM 901 C C . ALA A 1 117 ? 21.103 9.423 -26.016 1.00 94.25 117 ALA A C 1
ATOM 903 O O . ALA A 1 117 ? 20.357 8.543 -25.595 1.00 94.25 117 ALA A O 1
ATOM 904 N N . THR A 1 118 ? 21.687 10.297 -25.194 1.00 91.81 118 THR A N 1
ATOM 905 C CA . THR A 1 118 ? 21.501 10.270 -23.735 1.00 91.81 118 THR A CA 1
ATOM 906 C C . THR A 1 118 ? 20.302 11.094 -23.262 1.00 91.81 118 THR A C 1
ATOM 908 O O . THR A 1 118 ? 19.839 10.909 -22.134 1.00 91.81 118 THR A O 1
ATOM 911 N N . ASN A 1 119 ? 19.796 11.997 -24.108 1.00 93.19 119 ASN A N 1
ATOM 912 C CA . ASN A 1 119 ? 18.649 12.851 -23.824 1.00 93.19 119 ASN A CA 1
ATOM 913 C C . ASN A 1 119 ? 17.352 12.198 -24.320 1.00 93.19 119 ASN A C 1
ATOM 915 O O . ASN A 1 119 ? 17.036 12.272 -25.502 1.00 93.19 119 ASN A O 1
ATOM 919 N N . SER A 1 120 ? 16.554 11.639 -23.412 1.00 93.06 120 SER A N 1
ATOM 920 C CA . SER A 1 120 ? 15.305 10.961 -23.780 1.00 93.06 120 SER A CA 1
ATOM 921 C C . SER A 1 120 ? 14.206 11.871 -24.328 1.00 93.06 120 SER A C 1
ATOM 923 O O . SER A 1 120 ? 13.228 11.377 -24.891 1.00 93.06 120 SER A O 1
ATOM 925 N N . GLY A 1 121 ? 14.357 13.194 -24.214 1.00 92.88 121 GLY A N 1
ATOM 926 C CA . GLY A 1 121 ? 13.467 14.165 -24.847 1.00 92.88 121 GLY A CA 1
ATOM 927 C C . GLY A 1 121 ? 13.631 14.264 -26.366 1.00 92.88 121 GLY A C 1
ATOM 928 O O . GLY A 1 121 ? 12.742 14.807 -27.012 1.00 92.88 121 GLY A O 1
ATOM 929 N N . SER A 1 122 ? 14.730 13.752 -26.937 1.00 93.88 122 SER A N 1
ATOM 930 C CA . SER A 1 122 ? 14.931 13.739 -28.390 1.00 93.88 122 SER A CA 1
ATOM 931 C C . SER A 1 122 ? 14.374 12.499 -29.077 1.00 93.88 122 SER A C 1
ATOM 933 O O . SER A 1 122 ? 14.432 12.459 -30.299 1.00 93.88 122 SER A O 1
ATOM 935 N N . PHE A 1 123 ? 13.889 11.497 -28.330 1.00 96.12 123 PHE A N 1
ATOM 936 C CA . PHE A 1 123 ? 13.457 10.252 -28.962 1.00 96.12 123 PHE A CA 1
ATOM 937 C C . PHE A 1 123 ? 12.158 10.433 -29.730 1.00 96.12 123 PHE A C 1
ATOM 939 O O . PHE A 1 123 ? 11.199 11.017 -29.200 1.00 96.12 123 PHE A O 1
ATOM 946 N N . ASP A 1 124 ? 12.121 9.861 -30.924 1.00 94.31 124 ASP A N 1
ATOM 947 C CA . ASP A 1 124 ? 10.976 9.865 -31.823 1.00 94.31 124 ASP A CA 1
ATOM 948 C C . ASP A 1 124 ? 10.475 8.434 -32.103 1.00 94.31 124 ASP A C 1
ATOM 950 O O . ASP A 1 124 ? 10.641 7.534 -31.276 1.00 94.31 124 ASP A O 1
ATOM 954 N N . ASN A 1 125 ? 9.756 8.241 -33.212 1.00 94.00 125 ASN A N 1
ATOM 955 C CA . ASN A 1 125 ? 9.191 6.941 -33.567 1.00 94.00 125 ASN A CA 1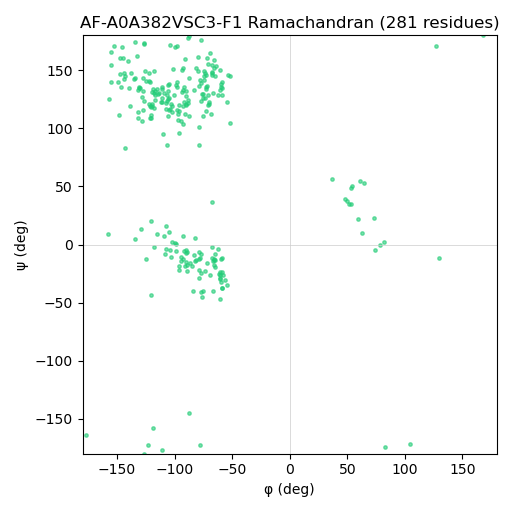
ATOM 956 C C . ASN A 1 125 ? 10.248 5.939 -34.055 1.00 94.00 125 ASN A C 1
ATOM 958 O O . ASN A 1 125 ? 9.993 4.740 -33.959 1.00 94.00 125 ASN A O 1
ATOM 962 N N . ASP A 1 126 ? 11.403 6.399 -34.543 1.00 95.81 126 ASP A N 1
ATOM 963 C CA . ASP A 1 126 ? 12.476 5.529 -35.032 1.00 95.81 126 ASP A CA 1
ATOM 964 C C . ASP A 1 126 ? 13.270 4.912 -33.866 1.00 95.81 126 ASP A C 1
ATOM 966 O O . ASP A 1 126 ? 13.822 3.820 -33.999 1.00 95.81 126 ASP A O 1
ATOM 970 N N . ASP A 1 127 ? 13.275 5.561 -32.695 1.00 97.75 127 ASP A N 1
ATOM 971 C CA . ASP A 1 127 ? 13.879 5.022 -31.469 1.00 97.75 127 ASP A CA 1
ATOM 972 C C . ASP A 1 127 ? 12.993 3.970 -30.768 1.00 97.75 127 ASP A C 1
ATOM 974 O O . ASP A 1 127 ? 13.453 3.291 -29.844 1.00 97.75 127 ASP A O 1
ATOM 978 N N . VAL A 1 128 ? 11.714 3.834 -31.145 1.00 97.94 128 VAL A N 1
ATOM 979 C CA . VAL A 1 128 ? 10.782 2.895 -30.497 1.00 97.94 128 VAL A CA 1
ATOM 980 C C . VAL A 1 128 ? 11.145 1.455 -30.855 1.00 97.94 128 VAL A C 1
ATOM 982 O O . VAL A 1 128 ? 11.246 1.077 -32.020 1.00 97.94 128 VAL A O 1
ATOM 985 N N . VAL A 1 129 ? 11.279 0.609 -29.835 1.00 98.25 129 VAL A N 1
ATOM 986 C CA . VAL A 1 129 ? 11.490 -0.830 -30.010 1.00 98.25 129 VAL A CA 1
ATOM 987 C C . VAL A 1 129 ? 10.144 -1.523 -30.222 1.00 98.25 129 VAL A C 1
ATOM 989 O O . VAL A 1 129 ? 9.200 -1.308 -29.459 1.00 98.25 129 VAL A O 1
ATOM 992 N N . SER A 1 130 ? 10.062 -2.393 -31.233 1.00 96.75 130 SER A N 1
ATOM 993 C CA . SER A 1 130 ? 8.872 -3.215 -31.477 1.00 96.75 130 SER A CA 1
ATOM 994 C C . SER A 1 130 ? 8.553 -4.106 -30.274 1.00 96.75 130 SER A C 1
ATOM 996 O O . SER A 1 130 ? 9.439 -4.754 -29.720 1.00 96.75 130 SER A O 1
ATOM 998 N N . THR A 1 131 ? 7.274 -4.222 -29.914 1.00 95.38 131 THR A N 1
ATOM 999 C CA . THR A 1 131 ? 6.808 -5.106 -28.828 1.00 95.38 131 THR A CA 1
ATOM 1000 C C . THR A 1 131 ? 7.026 -6.592 -29.114 1.00 95.38 131 THR A C 1
ATOM 1002 O O . THR A 1 131 ? 6.911 -7.409 -28.209 1.00 95.38 131 THR A O 1
ATOM 1005 N N . THR A 1 132 ? 7.342 -6.958 -30.358 1.00 96.62 132 THR A N 1
ATOM 1006 C CA . THR A 1 132 ? 7.726 -8.325 -30.744 1.00 96.62 132 THR A CA 1
ATOM 1007 C C . THR A 1 132 ? 9.194 -8.638 -30.479 1.00 96.62 132 THR A C 1
ATOM 1009 O O . THR A 1 132 ? 9.586 -9.794 -30.581 1.00 96.62 132 THR A O 1
ATOM 1012 N N . ASP A 1 133 ? 10.014 -7.620 -30.214 1.00 97.81 133 ASP A N 1
ATOM 1013 C CA . ASP A 1 133 ? 11.465 -7.780 -30.107 1.00 97.81 133 ASP A CA 1
ATOM 1014 C C . ASP A 1 133 ? 11.916 -8.092 -28.682 1.00 97.81 133 ASP A C 1
ATOM 1016 O O . ASP A 1 133 ? 13.047 -8.533 -28.482 1.00 97.81 133 ASP A O 1
ATOM 1020 N N . TYR A 1 134 ? 11.039 -7.879 -27.699 1.00 98.06 134 TYR A N 1
ATOM 1021 C CA . TYR A 1 134 ? 11.361 -8.027 -26.290 1.00 98.06 134 TYR A CA 1
ATOM 1022 C C . TYR A 1 134 ? 10.238 -8.661 -25.471 1.00 98.06 134 TYR A C 1
ATOM 1024 O O . TYR A 1 134 ? 9.051 -8.524 -25.770 1.00 98.06 134 TYR A O 1
ATOM 1032 N N . ALA A 1 135 ? 10.633 -9.232 -24.339 1.00 97.81 135 ALA A N 1
ATOM 1033 C CA . ALA A 1 135 ? 9.776 -9.531 -23.209 1.00 97.81 135 ALA A CA 1
ATOM 1034 C C . ALA A 1 135 ? 10.180 -8.654 -22.015 1.00 97.81 135 ALA A C 1
ATOM 1036 O O . ALA A 1 135 ? 11.356 -8.562 -21.658 1.00 97.81 135 ALA A O 1
ATOM 1037 N N . PHE A 1 136 ? 9.200 -8.000 -21.388 1.00 98.06 136 PHE A N 1
ATOM 1038 C CA . PHE A 1 136 ? 9.396 -7.300 -20.120 1.00 98.06 136 PHE A CA 1
ATOM 1039 C C . PHE A 1 136 ? 8.779 -8.122 -18.992 1.00 98.06 136 PHE A C 1
ATOM 1041 O O . PHE A 1 136 ? 7.562 -8.318 -18.943 1.00 98.06 136 PHE A O 1
ATOM 1048 N N . ASP A 1 137 ? 9.616 -8.598 -18.079 1.00 96.69 137 ASP A N 1
ATOM 1049 C CA . ASP A 1 137 ? 9.158 -9.252 -16.866 1.00 96.69 137 ASP A CA 1
ATOM 1050 C C . ASP A 1 137 ? 8.708 -8.189 -15.862 1.00 96.69 137 ASP A C 1
ATOM 1052 O O . ASP A 1 137 ? 9.501 -7.556 -15.162 1.00 96.69 137 ASP A O 1
ATOM 1056 N N . TYR A 1 138 ? 7.392 -8.017 -15.777 1.00 97.12 138 TYR A N 1
ATOM 1057 C CA . TYR A 1 138 ? 6.761 -7.072 -14.866 1.00 97.12 138 TYR A CA 1
ATOM 1058 C C . TYR A 1 138 ? 7.041 -7.370 -13.391 1.00 97.12 138 TYR A C 1
ATOM 1060 O O . TYR A 1 138 ? 7.001 -6.456 -12.575 1.00 97.12 138 TYR A O 1
ATOM 1068 N N . LYS A 1 139 ? 7.336 -8.614 -13.004 1.00 93.31 139 LYS A N 1
ATOM 1069 C CA . LYS A 1 139 ? 7.645 -8.918 -11.606 1.00 93.31 139 LYS A CA 1
ATOM 1070 C C . LYS A 1 139 ? 9.058 -8.467 -11.261 1.00 93.31 139 LYS A C 1
ATOM 1072 O O . LYS A 1 139 ? 9.244 -7.835 -10.221 1.00 93.31 139 LYS A O 1
ATOM 1077 N N . THR A 1 140 ? 10.027 -8.750 -12.126 1.00 94.12 140 THR A N 1
ATOM 1078 C CA . THR A 1 140 ? 11.451 -8.531 -11.831 1.00 94.12 140 THR A CA 1
ATOM 1079 C C . THR A 1 140 ? 12.009 -7.215 -12.367 1.00 94.12 140 THR A C 1
ATOM 1081 O O . THR A 1 140 ? 13.050 -6.779 -11.888 1.00 94.12 140 THR A O 1
ATOM 1084 N N . GLY A 1 141 ? 11.355 -6.558 -13.327 1.00 96.38 141 GLY A N 1
ATOM 1085 C CA . GLY A 1 141 ? 11.905 -5.374 -13.995 1.00 96.38 141 GLY A CA 1
ATOM 1086 C C . GLY A 1 141 ? 13.035 -5.700 -14.974 1.00 96.38 141 GLY A C 1
ATOM 1087 O O . GLY A 1 141 ? 13.880 -4.845 -15.245 1.00 96.38 141 GLY A O 1
ATOM 1088 N N . ILE A 1 142 ? 13.091 -6.938 -15.464 1.00 96.31 142 ILE A N 1
ATOM 1089 C CA . ILE A 1 142 ? 14.061 -7.372 -16.470 1.00 96.31 142 ILE A CA 1
ATOM 1090 C C . ILE A 1 142 ? 13.429 -7.235 -17.854 1.00 96.31 142 ILE A C 1
ATOM 1092 O O . ILE A 1 142 ? 12.310 -7.687 -18.090 1.00 96.31 142 ILE A O 1
ATOM 1096 N N . LEU A 1 143 ? 14.163 -6.613 -18.770 1.00 97.81 143 LEU A N 1
ATOM 1097 C CA . LEU A 1 143 ? 13.839 -6.561 -20.187 1.00 97.81 143 LEU A CA 1
ATOM 1098 C C . LEU A 1 143 ? 14.809 -7.476 -20.936 1.00 97.81 143 LEU A C 1
ATOM 1100 O O . LEU A 1 143 ? 16.022 -7.264 -20.882 1.00 97.81 143 LEU A O 1
ATOM 1104 N N . GLN A 1 144 ? 14.274 -8.463 -21.644 1.00 97.31 144 GLN A N 1
ATOM 1105 C CA . GLN A 1 144 ? 15.041 -9.369 -22.488 1.00 97.31 144 GLN A CA 1
ATOM 1106 C C . GLN A 1 144 ? 14.644 -9.161 -23.946 1.00 97.31 144 GLN A C 1
ATOM 1108 O O . GLN A 1 144 ? 13.460 -9.166 -24.265 1.00 97.31 144 GLN A O 1
ATOM 1113 N N . PHE A 1 145 ? 15.627 -8.985 -24.822 1.00 97.94 145 PHE A N 1
ATOM 1114 C CA . PHE A 1 145 ? 15.433 -8.971 -26.264 1.00 97.94 145 PHE A CA 1
ATOM 1115 C C . PHE A 1 145 ? 15.531 -10.394 -26.806 1.00 97.94 145 PHE A C 1
ATOM 1117 O O . PHE A 1 145 ? 16.569 -11.038 -26.672 1.00 97.94 145 PHE A O 1
ATOM 1124 N N . ASP A 1 146 ? 14.473 -10.855 -27.462 1.00 95.81 146 ASP A N 1
ATOM 1125 C CA . ASP A 1 146 ? 14.439 -12.173 -28.104 1.00 95.81 146 ASP A CA 1
ATOM 1126 C C . ASP A 1 146 ? 14.894 -12.100 -29.571 1.00 95.81 146 ASP A C 1
ATOM 1128 O O . ASP A 1 146 ? 15.287 -13.098 -30.175 1.00 95.81 146 ASP A O 1
ATOM 1132 N N . GLN A 1 147 ? 14.881 -10.896 -30.145 1.00 96.00 147 GLN A N 1
ATOM 1133 C CA . GLN A 1 147 ? 15.371 -10.591 -31.485 1.00 96.00 147 GLN A CA 1
ATOM 1134 C C . GLN A 1 147 ? 15.776 -9.114 -31.576 1.00 96.00 147 GLN A C 1
ATOM 1136 O O . GLN A 1 147 ? 15.442 -8.311 -30.709 1.00 96.00 147 GLN A O 1
ATOM 1141 N N . ASN A 1 148 ? 16.514 -8.749 -32.629 1.00 96.06 148 ASN A N 1
ATOM 1142 C CA . ASN A 1 148 ? 16.933 -7.363 -32.896 1.00 96.06 148 ASN A CA 1
ATOM 1143 C C . ASN A 1 148 ? 17.585 -6.658 -31.687 1.00 96.06 148 ASN A C 1
ATOM 1145 O O . ASN A 1 148 ? 17.360 -5.459 -31.463 1.00 96.06 148 ASN A O 1
ATOM 1149 N N . ALA A 1 149 ? 18.380 -7.415 -30.919 1.00 95.75 149 ALA A N 1
ATOM 1150 C CA . ALA A 1 149 ? 19.034 -6.933 -29.710 1.00 95.75 149 ALA A CA 1
ATOM 1151 C C . ALA A 1 149 ? 19.815 -5.624 -29.968 1.00 95.75 149 ALA A C 1
ATOM 1153 O O . ALA A 1 149 ? 20.375 -5.448 -31.056 1.00 95.75 149 ALA A O 1
ATOM 1154 N N . PRO A 1 150 ? 19.853 -4.701 -28.990 1.00 96.56 150 PRO A N 1
ATOM 1155 C CA . PRO A 1 150 ? 20.605 -3.456 -29.089 1.00 96.56 150 PRO A CA 1
ATOM 1156 C C . PRO A 1 150 ? 22.082 -3.668 -29.453 1.00 96.56 150 PRO A C 1
ATOM 1158 O O . PRO A 1 150 ? 22.727 -4.626 -29.018 1.00 96.56 150 PRO A O 1
ATOM 1161 N N . SER A 1 151 ? 22.633 -2.733 -30.222 1.00 94.69 151 SER A N 1
ATOM 1162 C CA . SER A 1 151 ? 24.064 -2.650 -30.515 1.00 94.69 151 SER A CA 1
ATOM 1163 C C . SER A 1 151 ? 24.852 -2.245 -29.264 1.00 94.69 151 SER A C 1
ATOM 1165 O O . SER A 1 151 ? 24.301 -1.720 -28.299 1.00 94.69 151 SER A O 1
ATOM 1167 N N . SER A 1 152 ? 26.175 -2.425 -29.266 1.00 90.69 152 SER A N 1
ATOM 1168 C CA . SER A 1 152 ? 27.010 -2.154 -28.081 1.00 90.69 152 SER A CA 1
ATOM 1169 C C . SER A 1 152 ? 26.975 -0.705 -27.571 1.00 90.69 152 SER A C 1
ATOM 1171 O O . SER A 1 152 ? 27.276 -0.468 -26.397 1.00 90.69 152 SER A O 1
ATOM 1173 N N . ASN A 1 153 ? 26.644 0.253 -28.440 1.00 92.31 153 ASN A N 1
ATOM 1174 C CA . ASN A 1 153 ? 26.516 1.683 -28.149 1.00 92.31 153 ASN A CA 1
ATOM 1175 C C . ASN A 1 153 ? 25.067 2.143 -27.917 1.00 92.31 153 ASN A C 1
ATOM 1177 O O . ASN A 1 153 ? 24.868 3.304 -27.558 1.00 92.31 153 ASN A O 1
ATOM 1181 N N . ASP A 1 154 ? 24.083 1.267 -28.116 1.00 96.38 154 ASP A N 1
ATOM 1182 C CA . ASP A 1 154 ? 22.690 1.588 -27.840 1.00 96.38 154 ASP A CA 1
ATOM 1183 C C . ASP A 1 154 ? 22.451 1.641 -26.329 1.00 96.38 154 ASP A C 1
ATOM 1185 O O . ASP A 1 154 ? 23.029 0.891 -25.536 1.00 96.38 154 ASP A O 1
ATOM 1189 N N . ILE A 1 155 ? 21.562 2.540 -25.931 1.00 96.88 155 ILE A N 1
ATOM 1190 C CA . ILE A 1 155 ? 21.069 2.693 -24.571 1.00 96.88 155 ILE A CA 1
ATOM 1191 C C . ILE A 1 155 ? 19.571 2.424 -24.602 1.00 96.88 155 ILE A C 1
ATOM 1193 O O . ILE A 1 155 ? 18.850 2.997 -25.418 1.00 96.88 155 ILE A O 1
ATOM 1197 N N . VAL A 1 156 ? 19.103 1.569 -23.695 1.00 98.38 156 VAL A N 1
ATOM 1198 C CA . VAL A 1 156 ? 17.687 1.221 -23.600 1.00 98.38 156 VAL A CA 1
ATOM 1199 C C . VAL A 1 156 ? 16.997 2.038 -22.517 1.00 98.38 156 VAL A C 1
ATOM 1201 O O . VAL A 1 156 ? 17.504 2.187 -21.400 1.00 98.38 156 VAL A O 1
ATOM 1204 N N . TYR A 1 157 ? 15.813 2.537 -22.852 1.00 98.50 157 TYR A N 1
ATOM 1205 C CA . TYR A 1 157 ? 14.952 3.302 -21.966 1.00 98.50 157 TYR A CA 1
ATOM 1206 C C . TYR A 1 157 ? 13.558 2.695 -21.934 1.00 98.50 157 TYR A C 1
ATOM 1208 O O . TYR A 1 157 ? 13.052 2.240 -22.958 1.00 98.50 157 TYR A O 1
ATOM 1216 N N . VAL A 1 158 ? 12.919 2.716 -20.767 1.00 98.44 158 VAL A N 1
ATOM 1217 C CA . VAL A 1 158 ? 11.572 2.168 -20.592 1.00 98.44 158 VAL A CA 1
ATOM 1218 C C . VAL A 1 158 ? 10.676 3.150 -19.861 1.00 98.44 158 VAL A C 1
ATOM 1220 O O . VAL A 1 158 ? 11.048 3.677 -18.812 1.00 98.44 158 VAL A O 1
ATOM 1223 N N . THR A 1 159 ? 9.474 3.3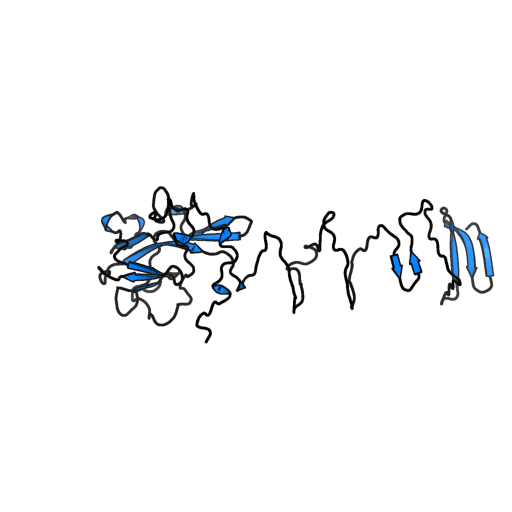53 -20.392 1.00 98.12 159 THR A N 1
ATOM 1224 C CA . THR A 1 159 ? 8.378 3.985 -19.660 1.00 98.12 159 THR A CA 1
ATOM 1225 C C . THR A 1 159 ? 7.484 2.907 -19.057 1.00 98.12 159 THR A C 1
ATOM 1227 O O . THR A 1 159 ? 6.906 2.092 -19.780 1.00 98.12 159 THR A O 1
ATOM 1230 N N . ALA A 1 160 ? 7.357 2.899 -17.730 1.00 97.94 160 ALA A N 1
ATOM 1231 C CA . ALA A 1 160 ? 6.634 1.873 -16.980 1.00 97.94 160 ALA A CA 1
ATOM 1232 C C . ALA A 1 160 ? 5.922 2.451 -15.749 1.00 97.94 160 ALA A C 1
ATOM 1234 O O . ALA A 1 160 ? 6.278 3.514 -15.238 1.00 97.94 160 ALA A O 1
ATOM 1235 N N . VAL A 1 161 ? 4.935 1.711 -15.242 1.00 97.62 161 VAL A N 1
ATOM 1236 C CA . VAL A 1 161 ? 4.268 2.002 -13.967 1.00 97.62 161 VAL A CA 1
ATOM 1237 C C . VAL A 1 161 ? 4.642 0.915 -12.965 1.00 97.62 161 VAL A C 1
ATOM 1239 O O . VAL A 1 161 ? 4.464 -0.270 -13.237 1.00 97.62 161 VAL A O 1
ATOM 1242 N N . GLN A 1 162 ? 5.158 1.311 -11.807 1.00 97.81 162 GLN A N 1
ATOM 1243 C CA . GLN A 1 162 ? 5.521 0.421 -10.708 1.00 97.81 162 GLN A CA 1
ATOM 1244 C C . GLN A 1 162 ? 4.417 0.402 -9.648 1.00 97.81 162 GLN A C 1
ATOM 1246 O O . GLN A 1 162 ? 3.897 1.454 -9.292 1.00 97.81 162 GLN A O 1
ATOM 1251 N N . TYR A 1 163 ? 4.074 -0.769 -9.123 1.00 97.25 163 TYR A N 1
ATOM 1252 C CA . TYR A 1 163 ? 3.256 -0.915 -7.925 1.00 97.25 163 TYR A CA 1
ATOM 1253 C C . TYR A 1 163 ? 4.098 -0.581 -6.691 1.00 97.25 163 TYR A C 1
ATOM 1255 O O . TYR A 1 163 ? 5.172 -1.143 -6.487 1.00 97.25 163 TYR A O 1
ATOM 1263 N N . VAL A 1 164 ? 3.601 0.348 -5.880 1.00 96.25 164 VAL A N 1
ATOM 1264 C CA . VAL A 1 164 ? 4.232 0.809 -4.630 1.00 96.25 164 VAL A CA 1
ATOM 1265 C C . VAL A 1 164 ? 3.258 0.773 -3.448 1.00 96.25 164 VAL A C 1
ATOM 1267 O O . VAL A 1 164 ? 3.526 1.388 -2.419 1.00 96.25 164 VAL A O 1
ATOM 1270 N N . GLY A 1 165 ? 2.117 0.100 -3.628 1.00 94.56 165 GLY A N 1
ATOM 1271 C CA . GLY A 1 165 ? 1.173 -0.184 -2.552 1.00 94.56 165 GLY A CA 1
ATOM 1272 C C . GLY A 1 165 ? 1.642 -1.316 -1.658 1.00 94.56 165 GLY A C 1
ATOM 1273 O O . GLY A 1 165 ? 2.660 -1.961 -1.921 1.00 94.56 165 GLY A O 1
ATOM 1274 N N . LYS A 1 166 ? 0.866 -1.573 -0.608 1.00 93.44 166 LYS A N 1
ATOM 1275 C CA . LYS A 1 166 ? 1.230 -2.570 0.394 1.00 93.44 166 LYS A CA 1
ATOM 1276 C C . LYS A 1 166 ? 1.208 -3.990 -0.154 1.00 93.44 166 LYS A C 1
ATOM 1278 O O . LYS A 1 166 ? 0.415 -4.364 -1.031 1.00 93.44 166 LYS A O 1
ATOM 1283 N N . THR A 1 167 ? 2.086 -4.789 0.414 1.00 94.38 167 THR A N 1
ATOM 1284 C CA . THR A 1 167 ? 2.148 -6.236 0.279 1.00 94.38 167 THR A CA 1
ATOM 1285 C C . THR A 1 167 ? 1.614 -6.908 1.543 1.00 94.38 167 THR A C 1
ATOM 1287 O O . THR A 1 167 ? 1.359 -6.256 2.555 1.00 94.38 167 THR A O 1
ATOM 1290 N N . LEU A 1 168 ? 1.454 -8.230 1.509 1.00 93.81 168 LEU A N 1
ATOM 1291 C CA . LEU A 1 168 ? 1.025 -9.003 2.673 1.00 93.81 168 LEU A CA 1
ATOM 1292 C C . LEU A 1 168 ? 2.009 -8.881 3.847 1.00 93.81 168 LEU A C 1
ATOM 1294 O O . LEU A 1 168 ? 1.575 -8.951 4.993 1.00 93.81 168 LEU A O 1
ATOM 1298 N N . ASP A 1 169 ? 3.295 -8.652 3.571 1.00 93.38 169 ASP A N 1
ATOM 1299 C CA . ASP A 1 169 ? 4.328 -8.443 4.598 1.00 93.38 169 ASP A CA 1
ATOM 1300 C C . ASP A 1 169 ? 4.152 -7.110 5.352 1.00 93.38 169 ASP A C 1
ATOM 1302 O O . ASP A 1 169 ? 4.505 -6.978 6.519 1.00 93.38 169 ASP A O 1
ATOM 1306 N N . GLU A 1 170 ? 3.531 -6.122 4.706 1.00 90.75 170 GLU A N 1
ATOM 1307 C CA . GLU A 1 170 ? 3.283 -4.794 5.281 1.00 90.75 170 GLU A CA 1
ATOM 1308 C C . GLU A 1 170 ? 1.907 -4.686 5.957 1.00 90.75 170 GLU A C 1
ATOM 1310 O O . GLU A 1 170 ? 1.635 -3.723 6.680 1.00 90.75 170 GLU A O 1
ATOM 1315 N N . GLY A 1 171 ? 1.031 -5.668 5.734 1.00 84.88 171 GLY A N 1
ATOM 1316 C CA . GLY A 1 171 ? -0.265 -5.796 6.390 1.00 84.88 171 GLY A CA 1
ATOM 1317 C C . GLY A 1 171 ? -1.446 -5.952 5.432 1.00 84.88 171 GLY A C 1
ATOM 1318 O O . GLY A 1 171 ? -1.349 -5.796 4.213 1.00 84.88 171 GLY A O 1
ATOM 1319 N N . ILE A 1 172 ? -2.602 -6.267 6.018 1.00 83.81 172 ILE A N 1
ATOM 1320 C CA . ILE A 1 172 ? -3.861 -6.486 5.303 1.00 83.81 172 ILE A CA 1
ATOM 1321 C C . ILE A 1 172 ? -4.892 -5.465 5.775 1.00 83.81 172 ILE A C 1
ATOM 1323 O O . ILE A 1 172 ? -5.098 -5.296 6.976 1.00 83.81 172 ILE A O 1
ATOM 1327 N N . SER A 1 173 ? -5.590 -4.850 4.823 1.00 80.31 173 SER A N 1
ATOM 1328 C CA . SER A 1 173 ? -6.792 -4.057 5.079 1.00 80.31 173 SER A CA 1
ATOM 1329 C C . SER A 1 173 ? -8.018 -4.832 4.608 1.00 80.31 173 SER A C 1
ATOM 1331 O O . SER A 1 173 ? -8.078 -5.274 3.462 1.00 80.31 173 SER A O 1
ATOM 1333 N N . PHE A 1 174 ? -9.021 -4.975 5.472 1.00 81.50 174 PHE A N 1
ATOM 1334 C CA . PHE A 1 174 ? -10.290 -5.607 5.119 1.00 81.50 174 PHE A CA 1
ATOM 1335 C C . PHE A 1 174 ? -11.355 -4.526 4.928 1.00 81.50 174 PHE A C 1
ATOM 1337 O O . PHE A 1 174 ? -11.688 -3.807 5.864 1.00 81.50 174 PHE A O 1
ATOM 1344 N N . THR A 1 175 ? -11.893 -4.399 3.715 1.00 75.19 175 THR A N 1
ATOM 1345 C CA . THR A 1 175 ? -12.988 -3.457 3.407 1.00 75.19 175 THR A CA 1
ATOM 1346 C C . THR A 1 175 ? -14.373 -4.101 3.497 1.00 75.19 175 THR A C 1
ATOM 1348 O O . THR A 1 175 ? -15.382 -3.400 3.520 1.00 75.19 175 THR A O 1
ATOM 1351 N N . GLY A 1 176 ? -14.427 -5.435 3.545 1.00 82.69 176 GLY A N 1
ATOM 1352 C CA . GLY A 1 176 ? -15.648 -6.220 3.701 1.00 82.69 176 GLY A CA 1
ATOM 1353 C C . GLY A 1 176 ? -15.735 -6.923 5.053 1.00 82.69 176 GLY A C 1
ATOM 1354 O O . GLY A 1 176 ? -14.855 -6.800 5.905 1.00 82.69 176 GLY A O 1
ATOM 1355 N N . ASN A 1 177 ? -16.799 -7.708 5.227 1.00 86.62 177 ASN A N 1
ATOM 1356 C CA . ASN A 1 177 ? -16.945 -8.570 6.397 1.00 86.62 177 ASN A CA 1
ATOM 1357 C C . ASN A 1 177 ? -15.808 -9.601 6.423 1.00 86.62 177 ASN A C 1
ATOM 1359 O O . ASN A 1 177 ? -15.590 -10.312 5.443 1.00 86.62 177 ASN A O 1
ATOM 1363 N N . THR A 1 178 ? -15.123 -9.701 7.558 1.00 87.62 178 THR A N 1
ATOM 1364 C CA . THR A 1 178 ? -14.095 -10.712 7.809 1.00 87.62 178 THR A CA 1
ATOM 1365 C C . THR A 1 178 ? -14.513 -11.594 8.980 1.00 87.62 178 THR A C 1
ATOM 1367 O O . THR A 1 178 ? -15.226 -11.155 9.882 1.00 87.62 178 THR A O 1
ATOM 1370 N N . THR A 1 179 ? -14.100 -12.858 8.964 1.00 88.81 179 THR A N 1
ATOM 1371 C CA . THR A 1 179 ? -14.290 -13.788 10.080 1.00 88.81 179 THR A CA 1
ATOM 1372 C C . THR A 1 179 ? -12.922 -14.284 10.511 1.00 88.81 179 THR A C 1
ATOM 1374 O O . THR A 1 179 ? -12.280 -15.057 9.802 1.00 88.81 179 THR A O 1
ATOM 1377 N N . LEU A 1 180 ? -12.472 -13.827 11.678 1.00 87.00 180 LEU A N 1
ATOM 1378 C CA . LEU A 1 180 ? -11.231 -14.283 12.292 1.00 87.00 180 LEU A CA 1
ATOM 1379 C C . LEU A 1 180 ? -11.537 -15.524 13.137 1.00 87.00 180 LEU A C 1
ATOM 1381 O O . LEU A 1 180 ? -12.225 -15.429 14.147 1.00 87.00 180 LEU A O 1
ATOM 1385 N N . ILE A 1 181 ? -11.059 -16.693 12.704 1.00 88.94 181 ILE A N 1
ATOM 1386 C CA . ILE A 1 181 ? -11.310 -17.968 13.404 1.00 88.94 181 ILE A CA 1
ATOM 1387 C C . ILE A 1 181 ? -10.445 -18.077 14.667 1.00 88.94 181 ILE A C 1
ATOM 1389 O O . ILE A 1 181 ? -10.905 -18.548 15.703 1.00 88.94 181 ILE A O 1
ATOM 1393 N N . SER A 1 182 ? -9.187 -17.643 14.582 1.00 91.50 182 SER A N 1
ATOM 1394 C CA . SER A 1 182 ? -8.238 -17.673 15.693 1.00 91.50 182 SER A CA 1
ATOM 1395 C C . SER A 1 182 ? -7.166 -16.608 15.511 1.00 91.50 182 SER A C 1
ATOM 1397 O O . SER A 1 182 ? -6.643 -16.452 14.407 1.00 91.50 182 SER A O 1
ATOM 1399 N N . VAL A 1 183 ? -6.783 -15.950 16.602 1.00 91.19 183 VAL A N 1
ATOM 1400 C CA . VAL A 1 183 ? -5.614 -15.069 16.666 1.00 91.19 183 VAL A CA 1
ATOM 1401 C C . VAL A 1 183 ? -4.654 -15.675 17.686 1.00 91.19 183 VAL A C 1
ATOM 1403 O O . VAL A 1 183 ? -5.011 -15.843 18.847 1.00 91.19 183 VAL A O 1
ATOM 1406 N N . SER A 1 184 ? -3.456 -16.063 17.251 1.00 93.38 184 SER A N 1
ATOM 1407 C CA . SER A 1 184 ? -2.445 -16.705 18.108 1.00 93.38 184 SER A CA 1
ATOM 1408 C C . SER A 1 184 ? -1.463 -15.713 18.743 1.00 93.38 184 SER A C 1
ATOM 1410 O O . SER A 1 184 ? -0.469 -16.125 19.336 1.00 93.38 184 SER A O 1
ATOM 1412 N N . SER A 1 185 ? -1.706 -14.413 18.578 1.00 92.44 185 SER A N 1
ATOM 1413 C CA . SER A 1 185 ? -0.873 -13.309 19.056 1.00 92.44 185 SER A CA 1
ATOM 1414 C C . SER A 1 185 ? -1.726 -12.233 19.726 1.00 92.44 185 SER A C 1
ATOM 1416 O O . SER A 1 185 ? -2.955 -12.275 19.684 1.00 92.44 185 SER A O 1
ATOM 1418 N N . SER A 1 186 ? -1.075 -11.232 20.314 1.00 93.75 186 SER A N 1
ATOM 1419 C CA . SER A 1 186 ? -1.765 -10.047 20.821 1.00 93.75 186 SER A CA 1
ATOM 1420 C C . SER A 1 186 ? -2.351 -9.208 19.680 1.00 93.75 186 SER A C 1
ATOM 1422 O O . SER A 1 186 ? -1.762 -9.125 18.601 1.00 93.75 186 SER A O 1
ATOM 1424 N N . MET A 1 187 ? -3.479 -8.546 19.940 1.00 93.56 187 MET A N 1
ATOM 1425 C CA . MET A 1 187 ? -3.996 -7.460 19.103 1.00 93.56 187 MET A CA 1
ATOM 1426 C C . MET A 1 187 ? -3.550 -6.140 19.729 1.00 93.56 187 MET A C 1
ATOM 1428 O O . MET A 1 187 ? -4.039 -5.776 20.795 1.00 93.56 187 MET A O 1
ATOM 1432 N N . ILE A 1 188 ? -2.587 -5.464 19.104 1.00 93.88 188 ILE A N 1
ATOM 1433 C CA . ILE A 1 188 ? -2.009 -4.213 19.608 1.00 93.88 188 ILE A CA 1
ATOM 1434 C C . ILE A 1 188 ? -2.314 -3.105 18.592 1.00 93.88 188 ILE A C 1
ATOM 1436 O O . ILE A 1 188 ? -1.976 -3.281 17.417 1.00 93.88 188 ILE A O 1
ATOM 1440 N N . PRO A 1 189 ? -2.953 -1.990 18.990 1.00 93.62 189 PRO A N 1
ATOM 1441 C CA . PRO A 1 189 ? -3.173 -0.867 18.086 1.00 93.62 189 PRO A CA 1
ATOM 1442 C C . PRO A 1 189 ? -1.844 -0.213 17.689 1.00 93.62 189 PRO A C 1
ATOM 1444 O O . PRO A 1 189 ? -0.875 -0.224 18.446 1.00 93.62 189 PRO A O 1
ATOM 1447 N N . SER A 1 190 ? -1.787 0.396 16.503 1.00 92.06 190 SER A N 1
ATOM 1448 C CA . SER A 1 190 ? -0.565 1.055 16.014 1.00 92.06 190 SER A CA 1
ATOM 1449 C C . SER A 1 190 ? -0.292 2.420 16.659 1.00 92.06 190 SER A C 1
ATOM 1451 O O . SER A 1 190 ? 0.753 3.014 16.405 1.00 92.06 190 SER A O 1
ATOM 1453 N N . ALA A 1 191 ? -1.241 2.938 17.438 1.00 95.62 191 ALA A N 1
ATOM 1454 C CA . ALA A 1 191 ? -1.152 4.192 18.171 1.00 95.62 191 ALA A CA 1
ATOM 1455 C C . ALA A 1 191 ? -1.958 4.084 19.472 1.00 95.62 191 ALA A C 1
ATOM 1457 O O . ALA A 1 191 ? -2.976 3.391 19.517 1.00 95.62 191 ALA A O 1
ATOM 1458 N N . ASP A 1 192 ? -1.470 4.761 20.506 1.00 95.50 192 ASP A N 1
ATOM 1459 C CA . ASP A 1 192 ? -2.111 4.854 21.816 1.00 95.50 192 ASP A CA 1
ATOM 1460 C C . ASP A 1 192 ? -3.323 5.796 21.757 1.00 95.50 192 ASP A C 1
ATOM 1462 O O . ASP A 1 192 ? -3.272 6.796 21.038 1.00 95.50 192 ASP A O 1
ATOM 1466 N N . ASP A 1 193 ? -4.401 5.458 22.469 1.00 93.81 193 ASP A N 1
ATOM 1467 C CA . ASP A 1 193 ? -5.634 6.266 22.576 1.00 93.81 193 ASP A CA 1
ATOM 1468 C C . ASP A 1 193 ? -6.257 6.717 21.227 1.00 93.81 193 ASP A C 1
ATOM 1470 O O . ASP A 1 193 ? -6.777 7.821 21.083 1.00 93.81 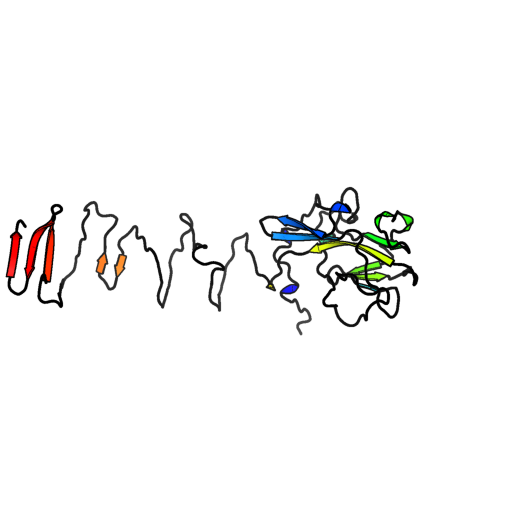193 ASP A O 1
ATOM 1474 N N . ALA A 1 194 ? -6.163 5.879 20.183 1.00 95.88 194 ALA A N 1
ATOM 1475 C CA . ALA A 1 194 ? -6.572 6.257 18.818 1.00 95.88 194 ALA A CA 1
ATOM 1476 C C . ALA A 1 194 ? -7.595 5.325 18.149 1.00 95.88 194 ALA A C 1
ATOM 1478 O O . ALA A 1 194 ? -8.123 5.668 17.088 1.00 95.88 194 ALA A O 1
ATOM 1479 N N . PHE A 1 195 ? -7.846 4.137 18.706 1.00 95.88 195 PHE A N 1
ATOM 1480 C CA . PHE A 1 195 ? -8.650 3.101 18.055 1.00 95.88 195 PHE A CA 1
ATOM 1481 C C . PHE A 1 195 ? -9.726 2.539 18.979 1.00 95.88 195 PHE A C 1
ATOM 1483 O O . PHE A 1 195 ? -9.443 2.157 20.112 1.00 95.88 195 PHE A O 1
ATOM 1490 N N . ASP A 1 196 ? -10.934 2.403 18.434 1.00 96.00 196 ASP A N 1
ATOM 1491 C CA . ASP A 1 196 ? -12.087 1.842 19.132 1.00 96.00 196 ASP A CA 1
ATOM 1492 C C . ASP A 1 196 ? -12.232 0.329 18.907 1.00 96.00 196 ASP A C 1
ATOM 1494 O O . ASP A 1 196 ? -11.914 -0.209 17.841 1.00 96.00 196 ASP A O 1
ATOM 1498 N N . ILE A 1 197 ? -12.822 -0.359 19.888 1.00 94.62 197 ILE A N 1
ATOM 1499 C CA . ILE A 1 197 ? -13.311 -1.737 19.760 1.00 94.62 197 ILE A CA 1
ATOM 1500 C C . ILE A 1 197 ? -14.845 -1.696 19.694 1.00 94.62 197 ILE A C 1
ATOM 1502 O O . ILE A 1 197 ? -15.540 -1.840 20.696 1.00 94.62 197 ILE A O 1
ATOM 1506 N N . GLY A 1 198 ? -15.377 -1.506 18.484 1.00 94.38 198 GLY A N 1
ATOM 1507 C CA . GLY A 1 198 ? -16.814 -1.326 18.232 1.00 94.38 198 GLY A CA 1
ATOM 1508 C C . GLY A 1 198 ? -17.188 0.132 17.942 1.00 94.38 198 GLY A C 1
ATOM 1509 O O . GLY A 1 198 ? -16.326 0.972 17.723 1.00 94.38 198 GLY A O 1
ATOM 1510 N N . THR A 1 199 ? -18.487 0.424 17.877 1.00 95.38 199 THR A N 1
ATOM 1511 C CA . THR A 1 199 ? -19.042 1.785 17.718 1.00 95.38 199 THR A CA 1
ATOM 1512 C C . THR A 1 199 ? -20.364 1.892 18.483 1.00 95.38 199 THR A C 1
ATOM 1514 O O . THR A 1 199 ? -20.948 0.865 18.818 1.00 95.38 199 THR A O 1
ATOM 1517 N N . SER A 1 200 ? -20.922 3.097 18.638 1.00 93.12 200 SER A N 1
ATOM 1518 C CA . SER A 1 200 ? -22.228 3.322 19.295 1.00 93.12 200 SER A CA 1
ATOM 1519 C C . SER A 1 200 ? -23.430 2.615 18.650 1.00 93.12 200 SER A C 1
ATOM 1521 O O . SER A 1 200 ? -24.509 2.581 19.228 1.00 93.12 200 SER A O 1
ATOM 1523 N N . THR A 1 201 ? -23.275 2.071 17.439 1.00 95.12 201 THR A N 1
ATOM 1524 C CA . THR A 1 201 ? -24.324 1.296 16.745 1.00 95.12 201 THR A CA 1
ATOM 1525 C C . THR A 1 201 ? -23.920 -0.154 16.483 1.00 95.12 201 THR A C 1
ATOM 1527 O O . THR A 1 201 ? -24.694 -0.921 15.910 1.00 95.12 201 THR A O 1
ATOM 1530 N N . LYS A 1 202 ? -22.689 -0.530 16.851 1.00 94.12 202 LYS A N 1
ATOM 1531 C CA . LYS A 1 202 ? -22.099 -1.851 16.610 1.00 94.12 202 LYS A CA 1
ATOM 1532 C C . LYS A 1 202 ? -21.247 -2.237 17.806 1.00 94.12 202 LYS A C 1
ATOM 1534 O O . LYS A 1 202 ? -20.032 -2.037 17.810 1.00 94.12 202 LYS A O 1
ATOM 1539 N N . GLU A 1 203 ? -21.922 -2.764 18.809 1.00 94.50 203 GLU A N 1
ATOM 1540 C CA . GLU A 1 203 ? -21.330 -3.165 20.075 1.00 94.50 203 GLU A CA 1
ATOM 1541 C C . GLU A 1 203 ? -20.950 -4.645 20.038 1.00 94.50 203 GLU A C 1
ATOM 1543 O O . GLU A 1 203 ? -21.577 -5.462 19.351 1.00 94.50 203 GLU A O 1
ATOM 1548 N N . TRP A 1 204 ? -19.915 -5.000 20.794 1.00 95.31 204 TRP A N 1
ATOM 1549 C CA . TRP A 1 204 ? -19.639 -6.399 21.082 1.00 95.31 204 TRP A CA 1
ATOM 1550 C C . TRP A 1 204 ? -20.674 -6.901 22.071 1.00 95.31 204 TRP A C 1
ATOM 1552 O O . TRP A 1 204 ? -20.947 -6.250 23.074 1.00 95.31 204 TRP A O 1
ATOM 1562 N N . LYS A 1 205 ? -21.236 -8.076 21.791 1.00 95.69 205 LYS A N 1
ATOM 1563 C CA . LYS A 1 205 ? -22.230 -8.676 22.678 1.00 95.69 205 LYS A CA 1
ATOM 1564 C C . LYS A 1 205 ? -21.651 -8.945 24.070 1.00 95.69 205 LYS A C 1
ATOM 1566 O O . LYS A 1 205 ? -22.288 -8.628 25.063 1.00 95.69 205 LYS A O 1
ATOM 1571 N N . ASP A 1 206 ? -20.460 -9.539 24.111 1.00 95.38 206 ASP A N 1
ATOM 1572 C CA . ASP A 1 206 ? -19.792 -9.977 25.331 1.00 95.38 206 ASP A CA 1
ATOM 1573 C C . ASP A 1 206 ? -18.277 -9.735 25.197 1.00 95.38 206 ASP A C 1
ATOM 1575 O O . ASP A 1 206 ? -17.714 -9.912 24.111 1.00 95.38 206 ASP A O 1
ATOM 1579 N N . LEU A 1 207 ? -17.609 -9.384 26.301 1.00 94.75 207 LEU A N 1
ATOM 1580 C CA . LEU A 1 207 ? -16.148 -9.332 26.406 1.00 94.75 207 LEU A CA 1
ATOM 1581 C C . LEU A 1 207 ? -15.691 -10.275 27.525 1.00 94.75 207 LEU A C 1
ATOM 1583 O O . LEU A 1 207 ? -16.052 -10.094 28.685 1.00 94.75 207 LEU A O 1
ATOM 1587 N N . PHE A 1 208 ? -14.881 -11.275 27.177 1.00 95.00 208 PHE A N 1
ATOM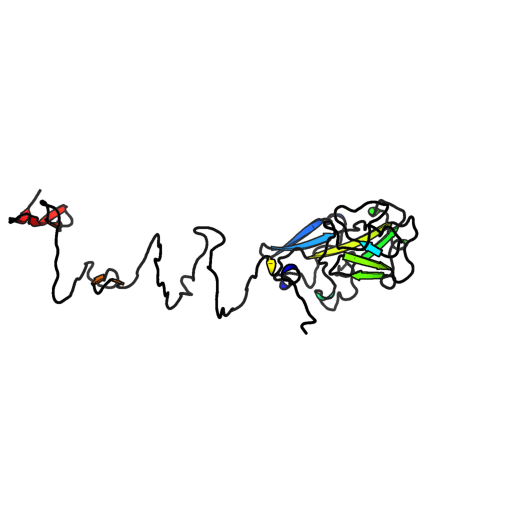 1588 C CA . PHE A 1 208 ? -14.332 -12.240 28.130 1.00 95.00 208 PHE A CA 1
ATOM 1589 C C . PHE A 1 208 ? -12.852 -11.939 28.376 1.00 95.00 208 PHE A C 1
ATOM 1591 O O . PHE A 1 208 ? -12.023 -12.138 27.489 1.00 95.00 208 PHE A O 1
ATOM 1598 N N . VAL A 1 209 ? -12.525 -11.468 29.581 1.00 95.88 209 VAL A N 1
ATOM 1599 C CA . VAL A 1 209 ? -11.154 -11.160 30.014 1.00 95.88 209 VAL A CA 1
ATOM 1600 C C . VAL A 1 209 ? -10.835 -12.014 31.236 1.00 95.88 209 VAL A C 1
ATOM 1602 O O . VAL A 1 209 ? -11.516 -11.908 32.249 1.00 95.88 209 VAL A O 1
ATOM 1605 N N . ASP A 1 210 ? -9.823 -12.875 31.127 1.00 95.62 210 ASP A N 1
ATOM 1606 C CA . ASP A 1 210 ? -9.337 -13.686 32.257 1.00 95.62 210 ASP A CA 1
ATOM 1607 C C . ASP A 1 210 ? -8.478 -12.846 33.222 1.00 95.62 210 ASP A C 1
ATOM 1609 O O . ASP A 1 210 ? -8.599 -12.932 34.440 1.00 95.62 210 ASP A O 1
ATOM 1613 N N . GLY A 1 211 ? -7.625 -11.985 32.659 1.00 94.62 211 GLY A N 1
ATOM 1614 C CA . GLY A 1 211 ? -6.759 -11.082 33.414 1.00 94.62 211 GLY A CA 1
ATOM 1615 C C . GLY A 1 211 ? -7.406 -9.738 33.759 1.00 94.62 211 GLY A C 1
ATOM 1616 O O . GLY A 1 211 ? -8.604 -9.619 34.003 1.00 94.62 211 GLY A O 1
ATOM 1617 N N . THR A 1 212 ? -6.585 -8.691 33.764 1.00 94.88 212 THR A N 1
ATOM 1618 C CA . THR A 1 212 ? -7.005 -7.327 34.110 1.00 94.88 212 THR A CA 1
ATOM 1619 C C . THR A 1 212 ? -7.405 -6.534 32.869 1.00 94.88 212 THR A C 1
ATOM 1621 O O . THR A 1 212 ? -6.645 -6.475 31.903 1.00 94.88 212 THR A O 1
ATOM 1624 N N . ALA A 1 213 ? -8.548 -5.849 32.928 1.00 95.69 213 ALA A N 1
ATOM 1625 C CA . ALA A 1 213 ? -8.873 -4.759 32.013 1.00 95.69 213 ALA A CA 1
ATOM 1626 C C . ALA A 1 213 ? -8.434 -3.423 32.636 1.00 95.69 213 ALA A C 1
ATOM 1628 O O . ALA A 1 213 ? -8.907 -3.063 33.713 1.00 95.69 213 ALA A O 1
ATOM 1629 N N . ASN A 1 214 ? -7.529 -2.699 31.972 1.00 95.19 214 ASN A N 1
ATOM 1630 C CA . ASN A 1 214 ? -7.172 -1.331 32.353 1.00 95.19 214 ASN A CA 1
ATOM 1631 C C . ASN A 1 214 ? -8.088 -0.378 31.584 1.00 95.19 214 ASN A C 1
ATOM 1633 O O . ASN A 1 214 ? -8.029 -0.337 30.358 1.00 95.19 214 ASN A O 1
ATOM 1637 N N . ILE A 1 215 ? -8.971 0.314 32.302 1.00 94.75 215 ILE A N 1
ATOM 1638 C CA . ILE A 1 215 ? -10.001 1.180 31.726 1.00 94.75 215 ILE A CA 1
ATOM 1639 C C . ILE A 1 215 ? -9.878 2.549 32.388 1.00 94.75 215 ILE A C 1
ATOM 1641 O O . ILE A 1 215 ? -10.119 2.665 33.590 1.00 94.75 215 ILE A O 1
ATOM 1645 N N . ASP A 1 216 ? -9.543 3.574 31.605 1.00 94.38 216 ASP A N 1
ATOM 1646 C CA . ASP A 1 216 ? -9.420 4.944 32.116 1.00 94.38 216 ASP A CA 1
ATOM 1647 C C . ASP A 1 216 ? -10.772 5.502 32.570 1.00 94.38 216 ASP A C 1
ATOM 1649 O O . ASP A 1 216 ? -10.876 6.162 33.602 1.00 94.38 216 ASP A O 1
ATOM 1653 N N . THR A 1 217 ? -11.839 5.224 31.816 1.00 93.00 217 THR A N 1
ATOM 1654 C CA . THR A 1 217 ? -13.212 5.586 32.186 1.00 93.00 217 THR A CA 1
ATOM 1655 C C . THR A 1 217 ? -14.176 4.455 31.855 1.00 93.00 217 THR A C 1
ATOM 1657 O O . THR A 1 217 ? -14.340 4.081 30.696 1.00 93.00 217 THR A O 1
ATOM 1660 N N . LEU A 1 218 ? -14.844 3.927 32.884 1.00 91.00 218 LEU A N 1
ATOM 1661 C CA . LEU A 1 218 ? -15.930 2.959 32.750 1.00 91.00 218 LEU A CA 1
ATOM 1662 C C . LEU A 1 218 ? -17.271 3.675 32.945 1.00 91.00 218 LEU A C 1
ATOM 1664 O O . LEU A 1 218 ? -17.567 4.148 34.041 1.00 91.00 218 LEU A O 1
ATOM 1668 N N . SER A 1 219 ? -18.082 3.739 31.890 1.00 86.56 219 SER A N 1
ATOM 1669 C CA . SER A 1 219 ? -19.457 4.246 31.945 1.00 86.56 219 SER A CA 1
ATOM 1670 C C . SER A 1 219 ? -20.439 3.081 31.858 1.00 86.56 219 SER A C 1
ATOM 1672 O O . SER A 1 219 ? -20.289 2.209 31.005 1.00 86.56 219 SER A O 1
ATOM 1674 N N . LEU A 1 220 ? -21.435 3.060 32.744 1.00 84.19 220 LEU A N 1
ATOM 1675 C CA . LEU A 1 220 ? -22.422 1.987 32.853 1.00 84.19 220 LEU A CA 1
ATOM 1676 C C . LEU A 1 220 ? -23.829 2.585 32.782 1.00 84.19 220 LEU A C 1
ATOM 1678 O O . LEU A 1 220 ? -24.190 3.457 33.576 1.00 84.19 220 LEU A O 1
ATOM 1682 N N . THR A 1 221 ? -24.640 2.118 31.837 1.00 78.56 221 THR A N 1
ATOM 1683 C CA . THR A 1 221 ? -26.046 2.537 31.708 1.00 78.56 221 THR A CA 1
ATOM 1684 C C . THR A 1 221 ? -26.986 1.742 32.600 1.00 78.56 221 THR A C 1
ATOM 1686 O O . THR A 1 221 ? -28.079 2.220 32.880 1.00 78.56 221 THR A O 1
ATOM 1689 N N . ASP A 1 222 ? -26.540 0.575 33.058 1.00 76.69 222 ASP A N 1
ATOM 1690 C CA . ASP A 1 222 ? -27.299 -0.354 33.885 1.00 76.69 222 ASP A CA 1
ATOM 1691 C C . ASP A 1 222 ? -26.527 -0.720 35.156 1.00 76.69 222 ASP A C 1
ATOM 1693 O O . ASP A 1 222 ? -25.351 -0.388 35.334 1.00 76.69 222 ASP A O 1
ATOM 1697 N N . ALA A 1 223 ? -27.199 -1.446 36.048 1.00 74.62 223 ALA A N 1
ATOM 1698 C CA . ALA A 1 223 ? -26.600 -1.919 37.282 1.00 74.62 223 ALA A CA 1
ATOM 1699 C C . ALA A 1 223 ? -25.393 -2.841 37.021 1.00 74.62 223 ALA A C 1
ATOM 1701 O O . ALA A 1 223 ? -25.485 -3.811 36.267 1.00 74.62 223 ALA A O 1
ATOM 1702 N N . PHE A 1 224 ? -24.283 -2.599 37.718 1.00 81.56 224 PHE A N 1
ATOM 1703 C CA . PHE A 1 224 ? -23.115 -3.481 37.696 1.00 81.56 224 PHE A CA 1
ATOM 1704 C C . PHE A 1 224 ? -23.017 -4.273 38.994 1.00 81.56 224 PHE A C 1
ATOM 1706 O O . PHE A 1 224 ? -23.231 -3.743 40.084 1.00 81.56 224 PHE A O 1
ATOM 1713 N N . THR A 1 225 ? -22.697 -5.561 38.877 1.00 78.38 225 THR A N 1
ATOM 1714 C CA . THR A 1 225 ? -22.530 -6.446 40.030 1.00 78.38 225 THR A CA 1
ATOM 1715 C C . THR A 1 225 ? -21.076 -6.858 40.173 1.00 78.38 225 THR A C 1
ATOM 1717 O O . THR A 1 225 ? -20.515 -7.484 39.280 1.00 78.38 225 THR A O 1
ATOM 1720 N N . TYR A 1 226 ? -20.492 -6.573 41.333 1.00 82.00 226 TYR A N 1
ATOM 1721 C CA . TYR A 1 226 ? -19.151 -7.014 41.699 1.00 82.00 226 TYR A CA 1
ATOM 1722 C C . TYR A 1 226 ? -19.214 -7.886 42.945 1.00 82.00 226 TYR A C 1
ATOM 1724 O O . TYR A 1 226 ? -19.695 -7.444 43.988 1.00 82.00 226 TYR A O 1
ATOM 1732 N N . ASN A 1 227 ? -18.745 -9.133 42.842 1.00 79.81 227 ASN A N 1
ATOM 1733 C CA . ASN A 1 227 ? -18.725 -10.093 43.953 1.00 79.81 227 ASN A CA 1
ATOM 1734 C C . ASN A 1 227 ? -20.066 -10.192 44.713 1.00 79.81 227 ASN A C 1
ATOM 1736 O O . ASN A 1 227 ? -20.097 -10.291 45.937 1.00 79.81 227 ASN A O 1
ATOM 1740 N N . GLY A 1 228 ? -21.186 -10.142 43.983 1.00 68.50 228 GLY A N 1
ATOM 1741 C CA . GLY A 1 228 ? -22.535 -10.229 44.553 1.00 68.50 228 GLY A CA 1
ATOM 1742 C C . GLY A 1 228 ? -23.097 -8.923 45.126 1.00 68.50 228 GLY A C 1
ATOM 1743 O O . GLY A 1 228 ? -24.218 -8.927 45.626 1.00 68.50 228 GLY A O 1
ATOM 1744 N N . VAL A 1 229 ? -22.367 -7.807 45.033 1.00 73.12 229 VAL A N 1
ATOM 1745 C CA . VAL A 1 229 ? -22.876 -6.464 45.341 1.00 73.12 229 VAL A CA 1
ATOM 1746 C C . VAL A 1 229 ? -23.323 -5.801 44.047 1.00 73.12 229 VAL A C 1
ATOM 1748 O O . VAL A 1 229 ? -22.497 -5.528 43.178 1.00 73.12 229 VAL A O 1
ATOM 1751 N N . THR A 1 230 ? -24.622 -5.541 43.919 1.00 73.50 230 THR A N 1
ATOM 1752 C CA . THR A 1 230 ? -25.183 -4.798 42.787 1.00 73.50 230 THR A CA 1
ATOM 1753 C C . THR A 1 230 ? -25.212 -3.306 43.097 1.00 73.50 230 THR A C 1
ATOM 1755 O O . THR A 1 230 ? -25.880 -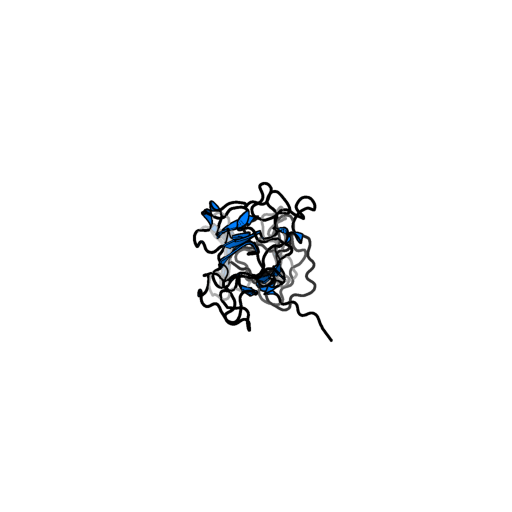2.869 44.032 1.00 73.50 230 THR A O 1
ATOM 1758 N N . PHE A 1 231 ? -24.519 -2.523 42.278 1.00 69.69 231 PHE A N 1
ATOM 1759 C CA . PHE A 1 231 ? -24.594 -1.070 42.265 1.00 69.69 231 PHE A CA 1
ATOM 1760 C C . PHE A 1 231 ? -25.612 -0.657 41.204 1.00 69.69 231 PHE A C 1
ATOM 1762 O O . PHE A 1 231 ? -25.346 -0.768 40.010 1.00 69.69 231 PHE A O 1
ATOM 1769 N N . ASN A 1 232 ? -26.794 -0.214 41.632 1.00 67.38 232 ASN A N 1
ATOM 1770 C CA . ASN A 1 232 ? -27.807 0.347 40.741 1.00 67.38 232 ASN A CA 1
ATOM 1771 C C . ASN A 1 232 ? -27.676 1.874 40.744 1.00 67.38 232 ASN A C 1
ATOM 1773 O O . ASN A 1 232 ? -28.167 2.532 41.659 1.00 67.38 232 ASN A O 1
ATOM 1777 N N . THR A 1 233 ? -26.954 2.422 39.769 1.00 62.72 233 THR A N 1
ATOM 1778 C CA . THR A 1 233 ? -26.712 3.871 39.661 1.00 62.72 233 THR A CA 1
ATOM 1779 C C . THR A 1 233 ? -27.475 4.526 38.513 1.00 62.72 233 THR A C 1
ATOM 1781 O O . THR A 1 233 ? -27.496 5.749 38.419 1.00 62.72 233 THR A O 1
ATOM 1784 N N . SER A 1 234 ? -28.121 3.746 37.649 1.00 56.66 234 SER A N 1
ATOM 1785 C CA . SER A 1 234 ? -28.781 4.242 36.443 1.00 56.66 234 SER A CA 1
ATOM 1786 C C . SER A 1 234 ? -29.995 3.363 36.132 1.00 56.66 234 SER A C 1
ATOM 1788 O O . SER A 1 234 ? -29.870 2.184 35.827 1.00 56.66 234 SER A O 1
ATOM 1790 N N . GLY A 1 235 ? -31.195 3.939 36.288 1.00 53.91 235 GLY A N 1
ATOM 1791 C CA . GLY A 1 235 ? -32.476 3.287 35.967 1.00 53.91 235 GLY A CA 1
ATOM 1792 C C . GLY A 1 235 ? -33.547 3.330 37.066 1.00 53.91 235 GLY A C 1
ATOM 1793 O O . GLY A 1 235 ? -34.711 3.038 36.802 1.00 53.91 235 GLY A O 1
ATOM 1794 N N . SER A 1 236 ? -33.201 3.730 38.290 1.00 50.78 236 SER A N 1
ATOM 1795 C CA . SER A 1 236 ? -34.172 3.947 39.368 1.00 50.78 236 SER A CA 1
ATOM 1796 C C . SER A 1 236 ? -34.667 5.396 39.352 1.00 50.78 236 SER A C 1
ATOM 1798 O O . SER A 1 236 ? -33.870 6.326 39.346 1.00 50.78 236 SER A O 1
ATOM 1800 N N . THR A 1 237 ? -35.982 5.609 39.429 1.00 54.94 237 THR A N 1
ATOM 1801 C CA . THR A 1 237 ? -36.584 6.932 39.696 1.00 54.94 237 THR A CA 1
ATOM 1802 C C . THR A 1 237 ? -36.204 7.505 41.070 1.00 54.94 237 THR A C 1
ATOM 1804 O O . THR A 1 237 ? -36.610 8.612 41.403 1.00 54.94 237 THR A O 1
ATOM 1807 N N . ASN A 1 238 ? -35.465 6.747 41.885 1.00 55.22 238 ASN A N 1
ATOM 1808 C CA . ASN A 1 238 ? -34.826 7.218 43.105 1.00 55.22 238 ASN A CA 1
ATOM 1809 C C . ASN A 1 238 ? -33.336 7.443 42.832 1.00 55.22 238 ASN A C 1
ATOM 1811 O O . ASN A 1 238 ? -32.624 6.484 42.529 1.00 55.22 238 ASN A O 1
ATOM 1815 N N . GLU A 1 239 ? -32.887 8.684 43.007 1.00 58.31 239 GLU A N 1
ATOM 1816 C CA . GLU A 1 239 ? -31.504 9.179 42.897 1.00 58.31 239 GLU A CA 1
ATOM 1817 C C . GLU A 1 239 ? -30.571 8.640 44.013 1.00 58.31 239 GLU A C 1
ATOM 1819 O O . GLU A 1 239 ? -29.739 9.365 44.550 1.00 58.31 239 GLU A O 1
ATOM 1824 N N . GLY A 1 240 ? -30.733 7.382 44.438 1.00 62.50 240 GLY A N 1
ATOM 1825 C CA . GLY A 1 240 ? -30.068 6.836 45.622 1.00 62.50 240 GLY A CA 1
ATOM 1826 C C . GLY A 1 240 ? -29.518 5.425 45.436 1.00 62.50 240 GLY A C 1
ATOM 1827 O O . GLY A 1 240 ? -30.096 4.595 44.738 1.00 62.50 240 GLY A O 1
ATOM 1828 N N . LEU A 1 241 ? -28.412 5.139 46.126 1.00 69.56 241 LEU A N 1
ATOM 1829 C CA . LEU A 1 241 ? -27.825 3.805 46.232 1.00 69.56 241 LEU A CA 1
ATOM 1830 C C . LEU A 1 241 ? -28.747 2.886 47.055 1.00 69.56 241 LEU A C 1
ATOM 1832 O O . LEU A 1 241 ? -28.893 3.068 48.263 1.00 69.56 241 LEU A O 1
ATOM 1836 N N . SER A 1 242 ? -29.351 1.880 46.416 1.00 64.94 242 SER A N 1
ATOM 1837 C CA . SER A 1 242 ? -30.102 0.824 47.109 1.00 64.94 242 SER A CA 1
ATOM 1838 C C . SER A 1 242 ? -29.227 -0.414 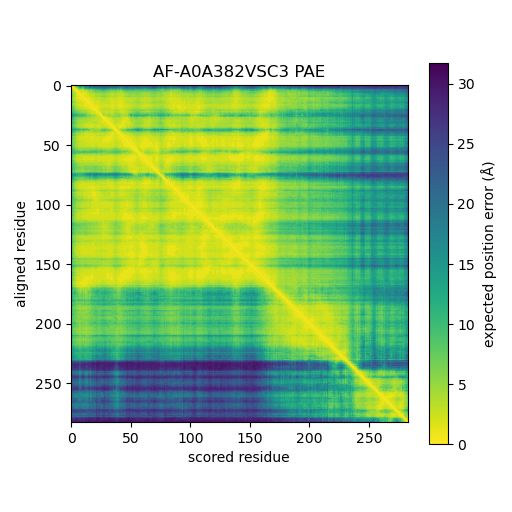47.287 1.00 64.94 242 SER A C 1
ATOM 1840 O O . SER A 1 242 ? -28.830 -1.044 46.311 1.00 64.94 242 SER A O 1
ATOM 1842 N N . ILE A 1 243 ? -28.929 -0.761 48.540 1.00 69.94 243 ILE A N 1
ATOM 1843 C CA . ILE A 1 243 ? -28.203 -1.982 48.902 1.00 69.94 243 ILE A CA 1
ATOM 1844 C C . ILE A 1 243 ? -29.212 -2.949 49.533 1.00 69.94 243 ILE A C 1
ATOM 1846 O O . ILE A 1 243 ? -29.777 -2.650 50.584 1.00 69.94 243 ILE A O 1
ATOM 1850 N N . THR A 1 244 ? -29.446 -4.107 48.908 1.00 63.53 244 THR A N 1
ATOM 1851 C CA . THR A 1 244 ? -30.373 -5.143 49.405 1.00 63.53 244 THR A CA 1
ATOM 1852 C C . THR A 1 244 ? -29.650 -6.473 49.610 1.00 63.53 244 THR A C 1
ATOM 1854 O O . THR A 1 244 ? -28.845 -6.865 48.771 1.00 63.53 244 THR A O 1
ATOM 1857 N N . GLY A 1 245 ? -29.951 -7.202 50.685 1.00 69.12 245 GLY A N 1
ATOM 1858 C CA . GLY A 1 245 ? -29.337 -8.500 50.979 1.00 69.12 245 GLY A CA 1
ATOM 1859 C C . GLY A 1 245 ? -29.639 -8.968 52.401 1.00 69.12 245 GLY A C 1
ATOM 1860 O O . GLY A 1 245 ? -30.335 -8.283 53.147 1.00 69.12 245 GLY A O 1
ATOM 1861 N N . SER A 1 246 ? -29.134 -10.143 52.787 1.00 71.50 246 SER A N 1
ATOM 1862 C CA . SER A 1 246 ? -29.422 -10.726 54.108 1.00 71.50 246 SER A CA 1
ATOM 1863 C C . SER A 1 246 ? -28.604 -10.117 55.251 1.00 71.50 246 SER A C 1
ATOM 1865 O O . SER A 1 246 ? -29.090 -10.104 56.373 1.00 71.50 246 SER A O 1
ATOM 1867 N N . ASN A 1 247 ? -27.388 -9.622 54.986 1.00 79.31 247 ASN A N 1
ATOM 1868 C CA . ASN A 1 247 ? -26.517 -8.965 55.965 1.00 79.31 247 ASN A CA 1
ATOM 1869 C C . ASN A 1 247 ? -25.658 -7.900 55.272 1.00 79.31 247 ASN A C 1
ATOM 1871 O O . ASN A 1 247 ? -25.128 -8.151 54.191 1.00 79.31 247 ASN A O 1
ATOM 1875 N N . PHE A 1 248 ? -25.466 -6.753 55.924 1.00 76.25 248 PHE A N 1
ATOM 1876 C CA . PHE A 1 248 ? -24.554 -5.702 55.477 1.00 76.25 248 PHE A CA 1
ATOM 1877 C C . PHE A 1 248 ? -23.615 -5.326 56.625 1.00 76.25 248 PHE A C 1
ATOM 1879 O O . PHE A 1 248 ? -24.071 -5.052 57.734 1.00 76.25 248 PHE A O 1
ATOM 1886 N N . GLN A 1 249 ? -22.306 -5.361 56.377 1.00 79.38 249 GLN A N 1
ATOM 1887 C CA . GLN A 1 249 ? -21.286 -5.022 57.368 1.00 79.38 249 GLN A CA 1
ATOM 1888 C C . GLN A 1 249 ? -20.460 -3.843 56.866 1.00 79.38 249 GLN A C 1
ATOM 1890 O O . GLN A 1 249 ? -19.785 -3.938 55.845 1.00 79.38 249 GLN A O 1
ATOM 1895 N N . LEU A 1 250 ? -20.492 -2.751 57.625 1.00 80.00 250 LEU A N 1
ATOM 1896 C CA . LEU A 1 250 ? -19.587 -1.619 57.475 1.00 80.00 250 LEU A CA 1
ATOM 1897 C C . LEU A 1 250 ? -18.540 -1.710 58.584 1.00 80.00 250 LEU A C 1
ATOM 1899 O O . LEU A 1 250 ? -18.896 -1.739 59.762 1.00 80.00 250 LEU A O 1
ATOM 1903 N N . LYS A 1 251 ? -17.257 -1.787 58.222 1.00 81.94 251 LYS A N 1
ATOM 1904 C CA . LYS A 1 251 ? -16.154 -1.868 59.185 1.00 81.94 251 LYS A CA 1
ATOM 1905 C C . LYS A 1 251 ? -15.113 -0.801 58.880 1.00 81.94 251 LYS A C 1
ATOM 1907 O O . LYS A 1 251 ? -14.333 -0.949 57.943 1.00 81.94 251 LYS A O 1
ATOM 1912 N N . ALA A 1 252 ? -15.073 0.233 59.709 1.00 79.62 252 ALA A N 1
ATOM 1913 C CA . ALA A 1 252 ? -13.953 1.160 59.741 1.00 79.62 252 ALA A CA 1
ATOM 1914 C C . ALA A 1 252 ? -12.737 0.511 60.422 1.00 79.62 252 ALA A C 1
ATOM 1916 O O . ALA A 1 252 ? -12.877 -0.289 61.350 1.00 79.62 252 ALA A O 1
ATOM 1917 N N . THR A 1 253 ? -11.537 0.845 59.946 1.00 81.88 253 THR A N 1
ATOM 1918 C CA . THR A 1 253 ? -10.258 0.401 60.532 1.00 81.88 253 THR A CA 1
ATOM 1919 C C . THR A 1 253 ? -9.513 1.519 61.264 1.00 81.88 253 THR A C 1
ATOM 1921 O O . THR A 1 253 ? -8.458 1.262 61.837 1.00 81.88 253 THR A O 1
ATOM 1924 N N . GLY A 1 254 ? -10.036 2.749 61.222 1.00 79.19 254 GLY A N 1
ATOM 1925 C CA . GLY A 1 254 ? -9.565 3.888 62.014 1.00 79.19 254 GLY A CA 1
ATOM 1926 C C . GLY A 1 254 ? -10.258 3.975 63.377 1.00 79.19 254 GLY A C 1
ATOM 1927 O O . GLY A 1 254 ? -11.120 3.153 63.682 1.00 79.19 254 GLY A O 1
ATOM 1928 N N . SER A 1 255 ? -9.869 4.957 64.195 1.00 74.50 255 SER A N 1
ATOM 1929 C CA . SER A 1 255 ? -10.451 5.194 65.527 1.00 74.50 255 SER A CA 1
ATOM 1930 C C . SER A 1 255 ? -11.551 6.253 65.558 1.00 74.50 255 SER A C 1
ATOM 1932 O O . SER A 1 255 ? -12.367 6.217 66.471 1.00 74.50 255 SER A O 1
ATOM 1934 N N . ASP A 1 256 ? -11.582 7.148 64.570 1.00 75.12 256 ASP A N 1
ATOM 1935 C CA . ASP A 1 256 ? -12.430 8.340 64.577 1.00 75.12 256 ASP A CA 1
ATOM 1936 C C . ASP A 1 256 ? -13.282 8.366 63.300 1.00 75.12 256 ASP A C 1
ATOM 1938 O O . ASP A 1 256 ? -12.832 7.909 62.242 1.00 75.12 256 ASP A O 1
ATOM 1942 N N . ASN A 1 257 ? -14.491 8.934 63.375 1.00 71.50 257 ASN A N 1
ATOM 1943 C CA . ASN A 1 257 ? -15.420 9.082 62.243 1.00 71.50 257 ASN A CA 1
ATOM 1944 C C . ASN A 1 257 ? -15.719 7.745 61.531 1.00 71.50 257 ASN A C 1
ATOM 1946 O O . ASN A 1 257 ? -15.610 7.636 60.308 1.00 71.50 257 ASN A O 1
ATOM 1950 N N . LEU A 1 258 ? -16.089 6.713 62.299 1.00 83.56 258 LEU A N 1
ATOM 1951 C CA . LEU A 1 258 ? -16.252 5.342 61.794 1.00 83.56 258 LEU A CA 1
ATOM 1952 C C . LEU A 1 258 ? -17.298 5.230 60.667 1.00 83.56 258 LEU A C 1
ATOM 1954 O O . LEU A 1 258 ? -17.107 4.461 59.725 1.00 83.56 258 LEU A O 1
ATOM 1958 N N . PHE A 1 259 ? -18.400 5.980 60.751 1.00 87.06 259 PHE A N 1
ATOM 1959 C CA . PHE A 1 259 ? -19.378 6.123 59.668 1.00 87.06 259 PHE A CA 1
ATOM 1960 C C . PHE A 1 259 ? -20.178 7.416 59.835 1.00 87.06 259 PHE A C 1
ATOM 1962 O O . PHE A 1 259 ? -20.816 7.591 60.869 1.00 87.06 259 PHE A O 1
ATOM 1969 N N . THR A 1 260 ? -20.207 8.279 58.817 1.00 86.56 260 THR A N 1
ATOM 1970 C CA . THR A 1 260 ? -20.926 9.564 58.858 1.00 86.56 260 THR A CA 1
ATOM 1971 C C . THR A 1 260 ? -21.809 9.736 57.624 1.00 86.56 260 THR A C 1
ATOM 1973 O O . THR A 1 260 ? -21.370 9.499 56.501 1.00 86.56 260 THR A O 1
ATOM 1976 N N . LEU A 1 261 ? -23.049 10.173 57.835 1.00 88.25 261 LEU A N 1
ATOM 1977 C CA . LEU A 1 261 ? -23.996 10.593 56.807 1.00 88.25 261 LEU A CA 1
ATOM 1978 C C . LEU A 1 261 ? -24.215 12.097 56.913 1.00 88.25 261 LEU A C 1
ATOM 1980 O O . LEU A 1 261 ? -24.667 12.589 57.951 1.00 88.25 261 LEU A O 1
ATOM 1984 N N . TYR A 1 262 ? -23.943 12.794 55.816 1.00 86.69 262 TYR A N 1
ATOM 1985 C CA . TYR A 1 262 ? -24.211 14.218 55.666 1.00 86.69 262 TYR A CA 1
ATOM 1986 C C . TYR A 1 262 ? -25.487 14.447 54.852 1.00 86.69 262 TYR A C 1
ATOM 1988 O O . TYR A 1 262 ? -25.840 13.628 53.999 1.00 86.69 262 TYR A O 1
ATOM 1996 N N . ASN A 1 263 ? -26.188 15.550 55.106 1.00 86.31 263 ASN A N 1
ATOM 1997 C CA . ASN A 1 263 ? -27.208 16.051 54.186 1.00 86.31 263 ASN A CA 1
ATOM 1998 C C . ASN A 1 263 ? -26.581 16.972 53.125 1.00 86.31 263 ASN A C 1
ATOM 2000 O O . ASN A 1 263 ? -25.388 17.253 53.147 1.00 86.31 263 ASN A O 1
ATOM 2004 N N . ASN A 1 264 ? -27.404 17.485 52.207 1.00 83.81 264 ASN A N 1
ATOM 2005 C CA . ASN A 1 264 ? -26.965 18.404 51.148 1.00 83.81 264 ASN A CA 1
ATOM 2006 C C . ASN A 1 264 ? -26.506 19.791 51.658 1.00 83.81 264 ASN A C 1
ATOM 2008 O O . ASN A 1 264 ? -26.154 20.662 50.870 1.00 83.81 264 ASN A O 1
ATOM 2012 N N . SER A 1 265 ? -26.581 20.036 52.964 1.00 90.38 265 SER A N 1
ATOM 2013 C CA . SER A 1 265 ? -26.077 21.243 53.625 1.00 90.38 265 SER A CA 1
ATOM 2014 C C . SER A 1 265 ? -24.818 20.959 54.450 1.00 90.38 265 SER A C 1
ATOM 2016 O O . SER A 1 265 ? -24.460 21.778 55.289 1.00 90.38 265 SER A O 1
ATOM 2018 N N . ASP A 1 266 ? -24.171 19.810 54.224 1.00 86.31 266 ASP A N 1
ATOM 2019 C CA . ASP A 1 266 ? -22.994 19.325 54.955 1.00 86.31 266 ASP A CA 1
ATOM 2020 C C . ASP A 1 266 ? -23.221 19.146 56.472 1.00 86.31 266 ASP A C 1
ATOM 2022 O O . ASP A 1 266 ? -22.276 19.094 57.259 1.00 86.31 266 ASP A O 1
ATOM 2026 N N . GLU A 1 267 ? -24.476 18.991 56.911 1.00 89.81 267 GLU A N 1
ATOM 2027 C CA . GLU A 1 267 ? -24.814 18.719 58.313 1.00 89.81 267 GLU A CA 1
ATOM 2028 C C . GLU A 1 267 ? -24.805 17.213 58.597 1.00 89.81 267 GLU A C 1
ATOM 2030 O O . GLU A 1 267 ? -25.266 16.411 57.780 1.00 89.81 267 GLU A O 1
ATOM 2035 N N . ILE A 1 268 ? -24.350 16.820 59.790 1.00 89.19 268 ILE A N 1
ATOM 2036 C CA . ILE A 1 268 ? -24.313 15.416 60.209 1.00 89.19 268 ILE A CA 1
ATOM 2037 C C . ILE A 1 268 ? -25.729 14.956 60.567 1.00 89.19 268 ILE A C 1
ATOM 2039 O O . ILE A 1 268 ? -26.289 15.331 61.600 1.00 89.19 268 ILE A O 1
ATOM 2043 N N . VAL A 1 269 ? -26.295 14.083 59.737 1.00 90.38 269 VAL A N 1
ATOM 2044 C CA . VAL A 1 269 ? -27.611 13.467 59.967 1.00 90.38 269 VAL A CA 1
ATOM 2045 C C . VAL A 1 269 ? -27.475 12.244 60.869 1.00 90.38 269 VAL A C 1
ATOM 2047 O O . VAL A 1 269 ? -28.286 12.036 61.773 1.00 90.38 269 VAL A O 1
ATOM 2050 N N . PHE A 1 270 ? -26.420 11.463 60.649 1.00 90.31 270 PHE A N 1
ATOM 2051 C CA . PHE A 1 270 ? -26.061 10.297 61.444 1.00 90.31 270 PHE A CA 1
ATOM 2052 C C . PHE A 1 270 ? -24.545 10.178 61.488 1.00 90.31 270 PHE A C 1
ATOM 2054 O O . PHE A 1 270 ? -23.892 10.258 60.453 1.00 90.31 270 PHE A O 1
ATOM 2061 N N . GLN A 1 271 ? -23.987 9.914 62.657 1.00 89.00 271 GLN A N 1
ATOM 2062 C CA . GLN A 1 271 ? -22.602 9.500 62.777 1.00 89.00 271 GLN A CA 1
ATOM 2063 C C . GLN A 1 271 ? -22.482 8.409 63.827 1.00 89.00 271 GLN A C 1
ATOM 2065 O O . GLN A 1 271 ? -23.045 8.518 64.913 1.00 89.00 271 GLN A O 1
ATOM 2070 N N . ALA A 1 272 ? -21.729 7.369 63.504 1.00 86.88 272 ALA A N 1
ATOM 2071 C CA . ALA A 1 272 ? -21.197 6.428 64.466 1.00 86.88 272 ALA A CA 1
ATOM 2072 C C . ALA A 1 272 ? -19.702 6.720 64.638 1.00 86.88 272 ALA A C 1
ATOM 2074 O O . ALA A 1 272 ? -18.949 6.750 63.663 1.00 86.88 272 ALA A O 1
ATOM 2075 N N . ASP A 1 273 ? -19.298 6.926 65.882 1.00 82.44 273 ASP A N 1
ATOM 2076 C CA . ASP A 1 273 ? -17.917 7.113 66.322 1.00 82.44 273 ASP A CA 1
ATOM 2077 C C . ASP A 1 273 ? -17.600 6.109 67.449 1.00 82.44 273 ASP A C 1
ATOM 2079 O O . ASP A 1 273 ? -18.515 5.392 67.871 1.00 82.44 273 ASP A O 1
ATOM 2083 N N . ASP A 1 274 ? -16.352 5.988 67.930 1.00 81.12 274 ASP A N 1
ATOM 2084 C CA . ASP A 1 274 ? -16.003 4.970 68.948 1.00 81.12 274 ASP A CA 1
ATOM 2085 C C . ASP A 1 274 ? -16.952 5.038 70.158 1.00 81.12 274 ASP A C 1
ATOM 2087 O O . ASP A 1 274 ? -16.866 5.919 71.012 1.00 81.12 274 ASP A O 1
ATOM 2091 N N . LYS A 1 275 ? -17.877 4.068 70.217 1.00 80.88 275 LYS A N 1
ATOM 2092 C CA . LYS A 1 275 ? -18.939 3.907 71.230 1.00 80.88 275 LYS A CA 1
ATOM 2093 C C . LYS A 1 275 ? -19.968 5.041 71.296 1.00 80.88 275 LYS A C 1
ATOM 2095 O O . LYS A 1 275 ? -20.782 5.045 72.221 1.00 80.88 275 LYS A O 1
ATOM 2100 N N . VAL A 1 276 ? -19.978 5.968 70.342 1.00 83.56 276 VAL A N 1
ATOM 2101 C CA . VAL A 1 276 ? -20.887 7.120 70.332 1.00 83.56 276 VAL A CA 1
ATOM 2102 C C . VAL A 1 276 ? -21.712 7.135 69.051 1.00 83.56 276 VAL A C 1
ATOM 2104 O O . VAL A 1 276 ? -21.217 6.838 67.969 1.00 83.56 276 VAL A O 1
ATOM 2107 N N . ILE A 1 277 ? -22.990 7.492 69.179 1.00 87.12 277 ILE A N 1
ATOM 2108 C CA . ILE A 1 277 ? -23.863 7.786 68.041 1.00 87.12 277 ILE A CA 1
ATOM 2109 C C . ILE A 1 277 ? -24.282 9.250 68.138 1.00 87.12 277 ILE A C 1
ATOM 2111 O O . ILE A 1 277 ? -24.779 9.686 69.178 1.00 87.12 277 ILE A O 1
ATOM 2115 N N . VAL A 1 278 ? -24.112 9.990 67.047 1.00 83.38 278 VAL A N 1
ATOM 2116 C CA . VAL A 1 278 ? -24.586 11.365 66.882 1.00 83.38 278 VAL A CA 1
ATOM 2117 C C . VAL A 1 278 ? -25.744 11.359 65.891 1.00 83.38 278 VAL A C 1
ATOM 2119 O O . VAL A 1 278 ? -25.642 10.792 64.804 1.00 83.38 278 VAL A O 1
ATOM 2122 N N . LEU A 1 279 ? -26.852 11.995 66.267 1.00 87.44 279 LEU A N 1
ATOM 2123 C CA . LEU A 1 279 ? -28.031 12.172 65.419 1.00 87.44 279 LEU A CA 1
ATOM 2124 C C . LEU A 1 279 ? -28.317 13.671 65.286 1.00 87.44 279 LEU A C 1
ATOM 2126 O O . LEU A 1 279 ? -28.552 14.329 66.298 1.00 87.44 279 LEU A O 1
ATOM 2130 N N . GLY A 1 280 ? -28.311 14.193 64.056 1.00 75.38 280 GLY A N 1
ATOM 2131 C CA . GLY A 1 280 ? -28.718 15.571 63.753 1.00 75.38 280 GLY A CA 1
ATOM 2132 C C . GLY A 1 280 ? -27.882 16.665 64.430 1.00 75.38 280 GLY A C 1
ATOM 2133 O O . GLY A 1 280 ? -28.440 17.528 65.108 1.00 75.38 280 GLY A O 1
ATOM 2134 N N . ALA A 1 281 ? -26.559 16.647 64.256 1.00 64.69 281 ALA A N 1
ATOM 2135 C CA . ALA A 1 281 ? -25.689 17.710 64.757 1.00 64.69 281 ALA A CA 1
ATOM 2136 C C . ALA A 1 281 ? -25.511 18.812 63.700 1.00 64.69 281 ALA A C 1
ATOM 2138 O O . ALA A 1 281 ? -25.007 18.562 62.605 1.00 64.69 281 ALA A O 1
ATOM 2139 N N . ARG A 1 282 ? -25.898 20.045 64.050 1.00 59.50 282 ARG A N 1
ATOM 2140 C CA . ARG A 1 282 ? -25.472 21.247 63.320 1.00 59.50 282 ARG A CA 1
ATOM 2141 C C . ARG A 1 282 ? -24.008 21.516 63.655 1.00 59.50 282 ARG A C 1
ATOM 2143 O O . ARG A 1 282 ? -23.677 21.594 64.837 1.00 59.50 282 ARG A O 1
ATOM 2150 N N . THR A 1 283 ? -23.171 21.640 62.630 1.00 59.06 283 THR A N 1
ATOM 2151 C CA . THR A 1 283 ? -21.813 22.193 62.752 1.00 59.06 283 THR A CA 1
ATOM 2152 C C . THR A 1 283 ? -21.850 23.634 63.241 1.00 59.06 283 THR A C 1
ATOM 2154 O O . THR A 1 283 ? -22.754 24.377 62.783 1.00 59.06 283 THR A O 1
#

Radius of gyration: 35.63 Å; Cα contacts (8 Å, |Δi|>4): 451; chains: 1; bounding box: 66×54×106 Å

pLDDT: mean 89.25, std 10.01, range [50.78, 98.56]

Organism: NCBI:txid408172

Solvent-accessible surface area (backbone atoms only — not comparable to full-atom values): 17801 Å² total; per-residue (Å²): 132,87,89,75,89,79,57,46,80,73,40,64,53,44,62,88,70,56,69,41,62,86,56,95,60,51,54,74,93,45,46,75,40,69,48,65,60,97,93,39,52,40,36,31,34,37,48,58,40,54,44,20,37,31,54,90,59,53,38,42,32,36,38,29,61,73,60,59,54,95,71,31,42,77,85,86,61,90,52,95,44,46,44,48,40,37,46,51,34,87,58,40,44,80,95,33,63,84,26,26,28,68,36,98,70,39,25,38,33,67,41,42,33,45,36,74,67,88,57,73,87,73,64,58,79,86,27,48,53,60,79,86,28,44,50,72,41,41,61,64,30,37,38,37,40,82,40,90,49,55,56,96,70,46,44,45,25,38,21,44,41,29,51,61,40,49,19,49,69,79,42,81,76,79,93,64,94,78,85,84,90,77,77,98,64,86,89,74,75,98,54,83,99,72,78,77,91,55,48,102,89,46,69,71,93,74,86,90,72,93,72,86,84,90,69,97,76,86,85,70,78,52,62,50,69,58,98,88,46,57,49,49,85,39,86,61,99,55,99,54,86,62,85,86,78,95,78,86,87,87,80,60,90,69,77,64,73,52,43,75,41,63,49,102,80,75,30,38,53,36,32,39,36,81,98,42,77,48,71,64,47,80,126

Foldseek 3Di:
DPPDDDDQQNAFQCLVVQDQFPHPAADDVQAQPFDDDPRWTWKGWHDQQWWFAAQPDQFKTFQFVVHDDLNGHHPDDQDPRGAFAFDAQVSYDPVCNPADRNDPGHGANKWKFKDLDPDPVPDDPVRTDDPQQWDQDRGGRMIGGPDPGDDSSIIMTMTHMHTPGDTSVRHHDDPDDDDDPDDPDDDDDPDPPPDDDADPVGDDPDDDDPDDDDDPDDDDQAWDDDPNWTFGCHDDPDNDTDTDDDDDDQADPDQAQSDFDADPVRWTQWTDGNVDIDHTDDD